Protein AF-A0A5C8V8D1-F1 (afdb_monomer_lite)

Secondary structure (DSSP, 8-state):
--HHHHHHHHHHHHHHHHHHHHHHHHTT---HHHHHHHHHHHHHHHHHHHHHHHHHHHHHHHHHHHHHHHHHTHHHHHHHHTT-TTT--TT-HHHHHHHHHHHHHH-S-HHHHHHHHTSS----TTHHHHHHHHHHHHHHHHHHHHHHHHTHHHHHHHHHHS-HHHHHHHHHHHHHHHHHHHHTTT---GGGTHHHHHHHHHHHHHHHHHHHHHHTT-

Organism: NCBI:txid2603628

Structure (mmCIF, N/CA/C/O backbone):
data_AF-A0A5C8V8D1-F1
#
_entry.id   AF-A0A5C8V8D1-F1
#
loop_
_atom_site.group_PDB
_atom_site.id
_atom_site.type_symbol
_atom_site.label_atom_id
_atom_sit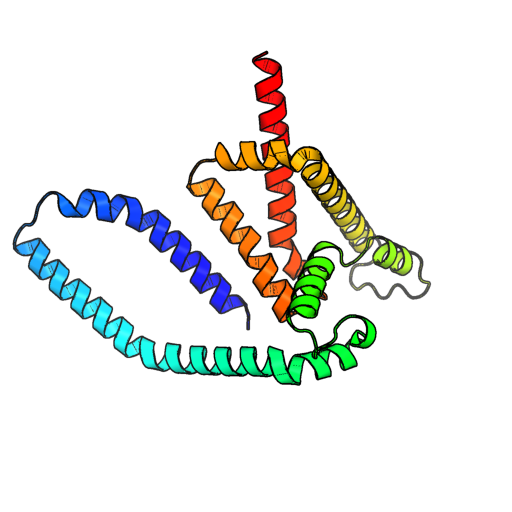e.label_alt_id
_atom_site.label_comp_id
_atom_site.label_asym_id
_atom_site.label_entity_id
_atom_site.label_seq_id
_atom_site.pdbx_PDB_ins_code
_atom_site.Cartn_x
_atom_site.Cartn_y
_atom_site.Cartn_z
_atom_site.occupancy
_atom_site.B_iso_or_equiv
_atom_site.auth_seq_id
_atom_site.auth_comp_id
_atom_site.auth_asym_id
_atom_site.auth_atom_id
_atom_site.pdbx_PDB_model_num
ATOM 1 N N . MET A 1 1 ? 16.210 2.184 0.850 1.00 42.91 1 MET A N 1
ATOM 2 C CA . MET A 1 1 ? 15.952 3.519 1.438 1.00 42.91 1 MET A CA 1
ATOM 3 C C . MET A 1 1 ? 14.538 3.728 2.009 1.00 42.91 1 MET A C 1
ATOM 5 O O . MET A 1 1 ? 14.360 4.698 2.722 1.00 42.91 1 MET A O 1
ATOM 9 N N . LEU A 1 2 ? 13.556 2.833 1.802 1.00 39.97 2 LEU A N 1
ATOM 10 C CA . LEU A 1 2 ? 12.167 2.996 2.295 1.00 39.97 2 LEU A CA 1
ATOM 11 C C . LEU A 1 2 ? 11.874 2.450 3.710 1.00 39.97 2 LEU A C 1
ATOM 13 O O . LEU A 1 2 ? 10.898 2.845 4.340 1.00 39.97 2 LEU A O 1
ATOM 17 N N . ARG A 1 3 ? 12.738 1.576 4.244 1.00 37.25 3 ARG A N 1
ATOM 18 C CA . ARG A 1 3 ? 12.599 0.985 5.592 1.00 37.25 3 ARG A CA 1
ATOM 19 C C . ARG A 1 3 ? 12.534 2.013 6.744 1.00 37.25 3 ARG A C 1
ATOM 21 O O . ARG A 1 3 ? 11.706 1.817 7.627 1.00 37.25 3 ARG A O 1
ATOM 28 N N . PRO A 1 4 ? 13.319 3.111 6.751 1.00 37.28 4 PRO A N 1
ATOM 29 C CA . PRO A 1 4 ? 13.268 4.102 7.830 1.00 37.28 4 PRO A CA 1
ATOM 30 C C . PRO A 1 4 ? 11.944 4.876 7.879 1.00 37.28 4 PRO A C 1
ATOM 32 O O . PRO A 1 4 ? 11.492 5.237 8.957 1.00 37.28 4 PRO A O 1
ATOM 35 N N . PHE A 1 5 ? 11.306 5.100 6.727 1.00 40.41 5 PHE A N 1
ATOM 36 C CA . PHE A 1 5 ? 10.018 5.794 6.641 1.00 40.41 5 PHE A CA 1
ATOM 37 C C . PHE A 1 5 ? 8.860 4.901 7.121 1.00 40.41 5 PHE A C 1
ATOM 39 O O . PHE A 1 5 ? 7.930 5.366 7.777 1.00 40.41 5 PHE A O 1
ATOM 46 N N . MET A 1 6 ? 8.953 3.588 6.875 1.00 47.44 6 MET A N 1
ATOM 47 C CA . MET A 1 6 ? 8.028 2.607 7.454 1.00 47.44 6 MET A CA 1
ATOM 48 C C . MET A 1 6 ? 8.153 2.528 8.973 1.00 47.44 6 MET A C 1
ATOM 50 O O . MET A 1 6 ? 7.141 2.510 9.661 1.00 47.44 6 MET A O 1
ATOM 54 N N . LEU A 1 7 ? 9.382 2.531 9.503 1.00 43.75 7 LEU A N 1
ATOM 55 C CA . LEU A 1 7 ? 9.579 2.633 10.947 1.00 43.75 7 LEU A CA 1
ATOM 56 C C . LEU A 1 7 ? 8.971 3.936 11.472 1.00 43.75 7 LEU A C 1
ATOM 58 O O . LEU A 1 7 ? 8.169 3.886 12.390 1.00 43.75 7 LEU A O 1
ATOM 62 N N . ALA A 1 8 ? 9.253 5.082 10.851 1.00 45.00 8 ALA A N 1
ATOM 63 C CA . ALA A 1 8 ? 8.703 6.360 11.300 1.00 45.00 8 ALA A CA 1
ATOM 64 C C . ALA A 1 8 ? 7.162 6.374 11.338 1.00 45.00 8 ALA A C 1
ATOM 66 O O . ALA A 1 8 ? 6.588 6.869 12.299 1.00 45.00 8 ALA A O 1
ATOM 67 N N . THR A 1 9 ? 6.486 5.786 10.345 1.00 46.97 9 THR A N 1
ATOM 68 C CA . THR A 1 9 ? 5.011 5.718 10.305 1.00 46.97 9 THR A CA 1
ATOM 69 C C . THR A 1 9 ? 4.421 4.719 11.302 1.00 46.97 9 THR A C 1
ATOM 71 O O . THR A 1 9 ? 3.393 5.017 11.903 1.00 46.97 9 THR A O 1
ATOM 74 N N . VAL A 1 10 ? 5.076 3.575 11.538 1.00 48.34 10 VAL A N 1
ATOM 75 C CA . VAL A 1 10 ? 4.695 2.626 12.604 1.00 48.34 10 VAL A CA 1
ATOM 76 C C . VAL A 1 10 ? 4.879 3.262 13.979 1.00 48.34 10 VAL A C 1
ATOM 78 O O . VAL A 1 10 ? 3.977 3.194 14.805 1.00 48.34 10 VAL A O 1
ATOM 81 N N . TRP A 1 11 ? 6.008 3.933 14.211 1.00 45.62 11 TRP A N 1
ATOM 82 C CA . TRP A 1 11 ? 6.283 4.639 15.460 1.00 45.62 11 TRP A CA 1
ATOM 83 C C . TRP A 1 11 ? 5.295 5.782 15.686 1.00 45.62 11 TRP A C 1
ATOM 85 O O . TRP A 1 11 ? 4.779 5.906 16.787 1.00 45.62 11 TRP A O 1
ATOM 95 N N . LEU A 1 12 ? 4.951 6.554 14.650 1.00 52.81 12 LEU A N 1
ATOM 96 C CA . LEU A 1 12 ? 3.930 7.601 14.736 1.00 52.81 12 LEU A CA 1
ATOM 97 C C . LEU A 1 12 ? 2.542 7.017 15.053 1.00 52.81 12 LEU A C 1
ATOM 99 O O . LEU A 1 12 ? 1.828 7.552 15.894 1.00 52.81 12 LEU A O 1
ATOM 103 N N . ALA A 1 13 ? 2.166 5.904 14.413 1.00 49.97 13 ALA A N 1
ATOM 104 C CA . ALA A 1 13 ? 0.892 5.233 14.657 1.00 49.97 13 ALA A CA 1
ATOM 105 C C . ALA A 1 13 ? 0.812 4.639 16.072 1.00 49.97 13 ALA A C 1
ATOM 107 O O . ALA A 1 13 ? -0.207 4.816 16.735 1.00 49.97 13 ALA A O 1
ATOM 108 N N . MET A 1 14 ? 1.881 3.997 16.558 1.00 45.47 14 MET A N 1
ATOM 109 C CA . MET A 1 14 ? 1.961 3.513 17.941 1.00 45.47 14 MET A CA 1
ATOM 110 C C . MET A 1 14 ? 1.928 4.670 18.939 1.00 45.47 14 MET A C 1
ATOM 112 O O . MET A 1 14 ? 1.182 4.608 19.907 1.00 45.47 14 MET A O 1
ATOM 116 N N . PHE A 1 15 ? 2.660 5.756 18.672 1.00 51.53 15 PHE A N 1
ATOM 117 C CA . PHE A 1 15 ? 2.661 6.943 19.525 1.00 51.53 15 PHE A CA 1
ATOM 118 C C . PHE A 1 15 ? 1.255 7.544 19.634 1.00 51.53 15 PHE A C 1
ATOM 120 O O . PHE A 1 15 ? 0.792 7.821 20.732 1.00 51.53 15 PHE A O 1
ATOM 127 N N . LEU A 1 16 ? 0.524 7.669 18.521 1.00 53.59 16 LEU A N 1
ATOM 128 C CA . LEU A 1 16 ? -0.852 8.178 18.517 1.00 53.59 16 LEU A CA 1
ATOM 129 C C . LEU A 1 16 ? -1.857 7.223 19.190 1.00 53.59 16 LEU A C 1
ATOM 131 O O . LEU A 1 16 ? -2.796 7.691 19.837 1.00 53.59 16 LEU A O 1
ATOM 135 N N . LEU A 1 17 ? -1.669 5.905 19.058 1.00 51.91 17 LEU A N 1
ATOM 136 C CA . LEU A 1 17 ? -2.523 4.880 19.673 1.00 51.91 17 LEU A CA 1
ATOM 137 C C . LEU A 1 17 ? -2.340 4.789 21.196 1.00 51.91 17 LEU A C 1
ATOM 139 O O . LEU A 1 17 ? -3.329 4.645 21.911 1.00 51.91 17 LEU A O 1
ATOM 143 N N . GLU A 1 18 ? -1.104 4.913 21.679 1.00 51.59 18 GLU A N 1
ATOM 144 C CA . GLU A 1 18 ? -0.740 4.830 23.101 1.00 51.59 18 GLU A CA 1
ATOM 145 C C . GLU A 1 18 ? -0.968 6.165 23.839 1.00 51.59 18 GLU A C 1
ATOM 147 O O . GLU A 1 18 ? -1.475 6.184 24.961 1.00 51.59 18 GLU A O 1
ATOM 152 N N . PHE A 1 19 ? -0.667 7.314 23.212 1.00 51.50 19 PHE A N 1
ATOM 153 C CA . PHE A 1 19 ? -0.801 8.625 23.870 1.00 51.50 19 PHE A CA 1
ATOM 154 C C . PHE A 1 19 ? -2.211 9.224 23.820 1.00 51.50 19 PHE A C 1
ATOM 156 O O . PHE A 1 19 ? -2.535 10.062 24.663 1.00 51.50 19 PHE A O 1
ATOM 163 N N . GLY A 1 20 ? -3.070 8.820 22.879 1.00 52.28 20 GLY A N 1
ATOM 164 C CA . GLY A 1 20 ? -4.435 9.354 22.760 1.00 52.28 20 GLY A CA 1
ATOM 165 C C . GLY A 1 20 ? -5.277 9.215 24.044 1.00 52.28 20 GLY A C 1
ATOM 166 O O . GLY A 1 20 ? -5.874 10.200 24.493 1.00 52.28 20 GLY A O 1
ATOM 167 N N . PRO A 1 21 ? -5.301 8.036 24.694 1.00 52.06 21 PRO A N 1
ATOM 168 C CA . PRO A 1 21 ? -5.944 7.850 25.997 1.00 52.06 21 PRO A CA 1
ATOM 169 C C . PRO A 1 21 ? -5.189 8.542 27.144 1.00 52.06 21 PRO A C 1
ATOM 171 O O . PRO A 1 21 ? -5.813 9.038 28.086 1.00 52.06 21 PRO A O 1
ATOM 174 N N . PHE A 1 22 ? -3.856 8.617 27.053 1.00 49.56 22 PHE A N 1
ATOM 175 C CA . PHE A 1 22 ? -2.995 9.191 28.088 1.00 49.56 22 PHE A CA 1
ATOM 176 C C . PHE A 1 22 ? -3.214 10.702 28.242 1.00 49.56 22 PHE A C 1
ATOM 178 O O . PHE A 1 22 ? -3.448 11.168 29.357 1.00 49.56 22 PHE A O 1
ATOM 185 N N . ILE A 1 23 ? -3.266 11.447 27.128 1.00 52.22 23 ILE A N 1
ATOM 186 C CA . ILE A 1 23 ? -3.528 12.900 27.089 1.00 52.22 23 ILE A CA 1
ATOM 187 C C . ILE A 1 23 ? -4.894 13.233 27.707 1.00 52.22 23 ILE A C 1
ATOM 189 O O . ILE A 1 23 ? -5.036 14.224 28.422 1.00 52.22 23 ILE A O 1
ATOM 193 N N . LYS A 1 24 ? -5.896 12.368 27.507 1.00 46.38 24 LYS A N 1
ATOM 194 C CA . LYS A 1 24 ? -7.250 12.560 28.045 1.00 46.38 24 LYS A CA 1
ATOM 195 C C . LYS A 1 24 ? -7.315 12.408 29.572 1.00 46.38 24 LYS A C 1
ATOM 197 O O . LYS A 1 24 ? -8.124 13.076 30.211 1.00 46.38 24 LYS A O 1
ATOM 202 N N . SER A 1 25 ? -6.458 11.569 30.167 1.00 46.88 25 SER A N 1
ATOM 203 C CA . SER A 1 25 ? -6.336 11.435 31.633 1.00 46.88 25 SER A CA 1
ATOM 204 C C . SER A 1 25 ? -5.413 12.493 32.264 1.00 46.88 25 SER A C 1
ATOM 206 O O . SER A 1 25 ? -5.528 12.805 33.450 1.00 46.88 25 SER A O 1
ATOM 208 N N . PHE A 1 26 ? -4.531 13.085 31.456 1.00 49.06 26 PHE A N 1
ATOM 209 C CA . PHE A 1 26 ? -3.467 13.993 31.882 1.00 49.06 26 PHE A CA 1
ATOM 210 C C . PHE A 1 26 ? -3.972 15.351 32.394 1.00 49.06 26 PHE A C 1
ATOM 212 O O . PHE A 1 26 ? -3.378 15.933 33.297 1.00 49.06 26 PHE A O 1
ATOM 219 N N . PHE A 1 27 ? -5.110 15.834 31.885 1.00 53.56 27 PHE A N 1
ATOM 220 C CA . PHE A 1 27 ? -5.671 17.140 32.259 1.00 53.56 27 PHE A CA 1
ATOM 221 C C . PHE A 1 27 ? -6.402 17.172 33.613 1.00 53.56 27 PHE A C 1
ATOM 223 O O . PHE A 1 27 ? -6.901 18.223 34.006 1.00 53.56 27 PHE A O 1
ATOM 230 N N . LYS A 1 28 ? -6.484 16.057 34.357 1.00 50.81 28 LYS A N 1
ATOM 231 C CA . LYS A 1 28 ? -7.407 15.958 35.502 1.00 50.81 28 LYS A CA 1
ATOM 232 C C . LYS A 1 28 ? -6.839 16.196 36.906 1.00 50.81 28 LYS A C 1
ATOM 234 O O . LYS A 1 28 ? -7.623 16.089 37.840 1.00 50.81 28 LYS A O 1
ATOM 239 N N . LYS A 1 29 ? -5.552 16.532 37.103 1.00 53.94 29 LYS A N 1
ATOM 240 C CA . LYS A 1 29 ? -5.023 17.047 38.398 1.00 53.94 29 LYS A CA 1
ATOM 241 C C . LYS A 1 29 ? -3.555 17.482 38.291 1.00 53.94 29 LYS A C 1
ATOM 243 O O . LYS A 1 29 ? -2.660 16.635 38.208 1.00 53.94 29 LYS A O 1
ATOM 248 N N . ILE A 1 30 ? -3.311 18.792 38.336 1.00 52.41 30 ILE A N 1
ATOM 249 C CA . ILE A 1 30 ? -1.967 19.383 38.366 1.00 52.41 30 ILE A CA 1
ATOM 250 C C . ILE A 1 30 ? -1.491 19.430 39.822 1.00 52.41 30 ILE A C 1
ATOM 252 O O . ILE A 1 30 ? -2.133 20.028 40.677 1.00 52.41 30 ILE A O 1
ATOM 256 N N . ASN A 1 31 ? -0.376 18.756 40.100 1.00 58.00 31 ASN A N 1
ATOM 257 C CA . ASN A 1 31 ? 0.307 18.738 41.393 1.00 58.00 31 ASN A CA 1
ATOM 258 C C . ASN A 1 31 ? 1.745 19.238 41.158 1.00 58.00 31 ASN A C 1
ATOM 260 O O . ASN A 1 31 ? 2.350 18.855 40.156 1.00 58.00 31 ASN A O 1
ATOM 264 N N . ALA A 1 32 ? 2.304 20.076 42.035 1.00 55.75 32 ALA A N 1
ATOM 265 C CA . ALA A 1 32 ? 3.574 20.782 41.801 1.00 55.75 32 ALA A CA 1
ATOM 266 C C . ALA A 1 32 ? 4.768 19.841 41.514 1.00 55.75 32 ALA A C 1
ATOM 268 O O . ALA A 1 32 ? 5.603 20.135 40.660 1.00 55.75 32 ALA A O 1
ATOM 269 N N . LYS A 1 33 ? 4.796 18.643 42.122 1.00 56.62 33 LYS A N 1
ATOM 270 C CA . LYS A 1 33 ? 5.788 17.593 41.801 1.00 56.62 33 LYS A CA 1
ATOM 271 C C . LYS A 1 33 ? 5.656 17.039 40.376 1.00 56.62 33 LYS A C 1
ATOM 273 O O . LYS A 1 33 ? 6.658 16.676 39.770 1.00 56.62 33 LYS A O 1
ATOM 278 N N . LYS A 1 34 ? 4.440 16.995 39.818 1.00 59.94 34 LYS A N 1
ATOM 279 C CA . LYS A 1 34 ? 4.225 16.6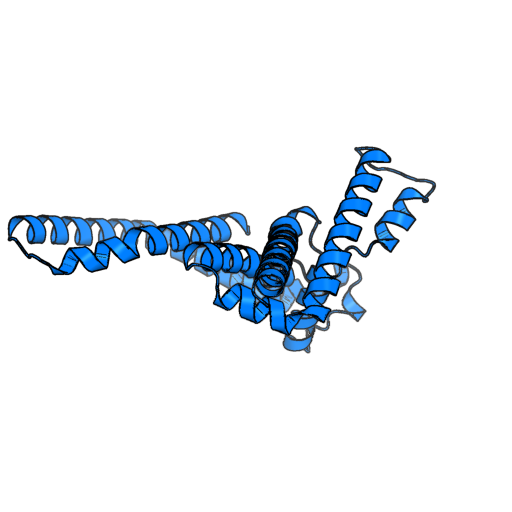03 38.417 1.00 59.94 34 LYS A CA 1
ATOM 280 C C . LYS A 1 34 ? 4.699 17.696 37.463 1.00 59.94 34 LYS A C 1
ATOM 282 O O . LYS A 1 34 ? 5.301 17.359 36.458 1.00 59.94 34 LYS A O 1
ATOM 287 N N . VAL A 1 35 ? 4.514 18.977 37.803 1.00 62.25 35 VAL A N 1
ATOM 288 C CA . VAL A 1 35 ? 5.000 20.119 36.998 1.00 62.25 35 VAL A CA 1
ATOM 289 C C . VAL A 1 35 ? 6.523 20.092 36.838 1.00 62.25 35 VAL A C 1
ATOM 291 O O . VAL A 1 35 ? 7.002 20.253 35.722 1.00 62.25 35 VAL A O 1
ATOM 294 N N . LEU A 1 36 ? 7.269 19.794 37.908 1.00 60.16 36 LEU A N 1
ATOM 295 C CA . LEU A 1 36 ? 8.728 19.604 37.857 1.00 60.16 36 LEU A CA 1
ATOM 296 C C . LEU A 1 36 ? 9.148 18.383 37.022 1.00 60.16 36 LEU A C 1
ATOM 298 O O . LEU A 1 36 ? 10.088 18.458 36.234 1.00 60.16 36 LEU A O 1
ATOM 302 N N . GLY A 1 37 ? 8.425 17.266 37.146 1.00 65.56 37 GLY A N 1
ATOM 303 C CA . GLY A 1 37 ? 8.625 16.106 36.271 1.00 65.56 37 GLY A CA 1
ATOM 304 C C . GLY A 1 37 ? 8.328 16.421 34.799 1.00 65.56 37 GLY A C 1
ATOM 305 O O . GLY A 1 37 ? 9.021 15.931 33.912 1.00 65.56 37 GLY A O 1
ATOM 306 N N . TYR A 1 38 ? 7.340 17.280 34.529 1.00 65.94 38 TYR A N 1
ATOM 307 C CA . TYR A 1 38 ? 6.984 17.712 33.179 1.00 65.94 38 TYR A CA 1
ATOM 308 C C . TYR A 1 38 ? 8.001 18.664 32.578 1.00 65.94 38 TYR A C 1
ATOM 310 O O . TYR A 1 38 ? 8.355 18.482 31.419 1.00 65.94 38 TYR A O 1
ATOM 318 N N . SER A 1 39 ? 8.503 19.640 33.329 1.00 65.19 39 SER A N 1
ATOM 319 C CA . SER A 1 39 ? 9.556 20.522 32.828 1.00 65.19 39 SER A CA 1
ATOM 320 C C . SER A 1 39 ? 10.840 19.741 32.552 1.00 65.19 39 SER A C 1
ATOM 322 O O . SER A 1 39 ? 11.431 19.931 31.492 1.00 65.19 39 SER A O 1
ATOM 324 N N . ALA A 1 40 ? 11.210 18.785 33.412 1.00 71.50 40 ALA A N 1
ATOM 325 C CA . ALA A 1 40 ? 12.331 17.879 33.161 1.00 71.50 40 ALA A CA 1
ATOM 326 C C . ALA A 1 40 ? 12.107 16.987 31.924 1.00 71.50 40 ALA A C 1
ATOM 328 O O . ALA A 1 40 ? 13.010 16.834 31.104 1.00 71.50 40 ALA A O 1
ATOM 329 N N . PHE A 1 41 ? 10.898 16.445 31.738 1.00 70.94 41 PHE A N 1
ATOM 330 C CA . PHE A 1 41 ? 10.554 15.645 30.558 1.00 70.94 41 PHE A CA 1
ATOM 331 C C . PHE A 1 41 ? 10.548 16.473 29.268 1.00 70.94 41 PHE A C 1
ATOM 333 O O . PHE A 1 41 ? 11.084 16.028 28.259 1.00 70.94 41 PHE A O 1
ATOM 340 N N . VAL A 1 42 ? 9.984 17.684 29.286 1.00 72.75 42 VAL A N 1
ATOM 341 C CA . VAL A 1 42 ? 9.961 18.595 28.131 1.00 72.75 42 VAL A CA 1
ATOM 342 C C . VAL A 1 42 ? 11.377 19.046 27.780 1.00 72.75 42 VAL A C 1
ATOM 344 O O . VAL A 1 42 ? 11.737 19.022 26.608 1.00 72.75 42 VAL A O 1
ATOM 347 N N . LEU A 1 43 ? 12.211 19.375 28.771 1.00 74.62 43 LEU A N 1
ATOM 348 C CA . LEU A 1 43 ? 13.627 19.688 28.556 1.00 74.62 43 LEU A CA 1
ATOM 349 C C . LEU A 1 43 ? 14.402 18.487 28.004 1.00 74.62 43 LEU A C 1
ATOM 351 O O . LEU A 1 43 ? 15.193 18.657 27.078 1.00 74.62 43 LEU A O 1
ATOM 355 N N . GLY A 1 44 ? 14.138 17.279 28.510 1.00 76.25 44 GLY A N 1
ATOM 356 C CA . GLY A 1 44 ? 14.696 16.027 27.995 1.00 76.25 44 GLY A CA 1
ATOM 357 C C . GLY A 1 44 ? 14.275 15.747 26.549 1.00 76.25 44 GLY A C 1
ATOM 358 O O . GLY A 1 44 ? 15.096 15.407 25.702 1.00 76.25 44 GLY A O 1
ATOM 359 N N . LEU A 1 45 ? 13.000 15.964 26.227 1.00 70.31 45 LEU A N 1
ATOM 360 C CA . LEU A 1 45 ? 12.480 15.822 24.871 1.00 70.31 45 LEU A CA 1
ATOM 361 C C . LEU A 1 45 ? 13.112 16.857 23.932 1.00 70.31 45 LEU A C 1
ATOM 363 O O . LEU A 1 45 ? 13.511 16.507 22.827 1.00 70.31 45 LEU A O 1
ATOM 367 N N . LEU A 1 46 ? 13.240 18.112 24.369 1.00 73.12 46 LEU A N 1
ATOM 368 C CA . LEU A 1 46 ? 13.866 19.186 23.597 1.00 73.12 46 LEU A CA 1
ATOM 369 C C . LEU A 1 46 ? 15.356 18.929 23.360 1.00 73.12 46 LEU A C 1
ATOM 371 O O . LEU A 1 46 ? 15.830 19.157 22.251 1.00 73.12 46 LEU A O 1
ATOM 375 N N . THR A 1 47 ? 16.086 18.404 24.346 1.00 74.00 47 THR A N 1
ATOM 376 C CA . THR A 1 47 ? 17.501 18.025 24.178 1.00 74.00 47 THR A CA 1
ATOM 377 C C . THR A 1 47 ? 17.660 16.834 23.242 1.00 74.00 47 THR A C 1
ATOM 379 O O . THR A 1 47 ? 18.492 16.886 22.338 1.00 74.00 47 THR A O 1
ATOM 382 N N . VAL A 1 48 ? 16.825 15.797 23.370 1.00 70.75 48 VAL A N 1
ATOM 383 C CA . VAL A 1 48 ? 16.803 14.675 22.416 1.00 70.75 48 VAL A CA 1
ATOM 384 C C . VAL A 1 48 ? 16.466 15.170 21.010 1.00 70.75 48 VAL A C 1
ATOM 386 O O . VAL A 1 48 ? 17.158 14.815 20.057 1.00 70.75 48 VAL A O 1
ATOM 389 N N . LEU A 1 49 ? 15.454 16.028 20.863 1.00 68.44 49 LEU A N 1
ATOM 390 C CA . LEU A 1 49 ? 15.095 16.629 19.581 1.00 68.44 49 LEU A CA 1
ATOM 391 C C . LEU A 1 49 ? 16.249 17.456 19.015 1.00 68.44 49 LEU A C 1
ATOM 393 O O . LEU A 1 49 ? 16.526 17.319 17.833 1.00 68.44 49 LEU A O 1
ATOM 397 N N . TRP A 1 50 ? 16.957 18.241 19.828 1.00 77.06 50 TRP A N 1
ATOM 398 C CA . TRP A 1 50 ? 18.095 19.058 19.399 1.00 77.06 50 TRP A CA 1
ATOM 399 C C . TRP A 1 50 ? 19.292 18.215 18.936 1.00 77.06 50 TRP A C 1
ATOM 401 O O . TRP A 1 50 ? 19.868 18.498 17.887 1.00 77.06 50 TRP A O 1
ATOM 411 N N . ILE A 1 51 ? 19.611 17.125 19.642 1.00 75.12 51 ILE A N 1
ATOM 412 C CA . ILE A 1 51 ? 20.676 16.178 19.262 1.00 75.12 51 ILE A CA 1
ATOM 413 C C . ILE A 1 51 ? 20.306 15.418 17.979 1.00 75.12 51 ILE A C 1
ATOM 415 O O . ILE A 1 51 ? 21.135 15.200 17.092 1.00 75.12 51 ILE A O 1
ATOM 419 N N . VAL A 1 52 ? 19.043 15.010 17.855 1.00 69.50 52 VAL A N 1
ATOM 420 C CA . VAL A 1 52 ? 18.548 14.235 16.711 1.00 69.50 52 VAL A CA 1
ATOM 421 C C . VAL A 1 52 ? 18.295 15.131 15.488 1.00 69.50 52 VAL A C 1
ATOM 423 O O . VAL A 1 52 ? 18.423 14.664 14.352 1.00 69.50 52 VAL A O 1
ATOM 426 N N . TYR A 1 53 ? 18.016 16.423 15.688 1.00 74.06 53 TYR A N 1
ATOM 427 C CA . TYR A 1 53 ? 17.697 17.406 14.650 1.00 74.06 53 TYR A CA 1
ATOM 428 C C . TYR A 1 53 ? 18.711 17.470 13.499 1.00 74.06 53 TYR A C 1
ATOM 430 O O . TYR A 1 53 ? 18.271 17.326 12.361 1.00 74.06 53 TYR A O 1
ATOM 438 N N . PRO A 1 54 ? 20.038 17.609 13.706 1.00 74.88 54 PRO A N 1
ATOM 439 C CA . PRO A 1 54 ? 20.999 17.652 12.599 1.00 74.88 54 PRO A CA 1
ATOM 440 C C . PRO A 1 54 ? 21.039 16.340 11.798 1.00 74.88 54 PRO A C 1
ATOM 442 O O . PRO A 1 54 ? 21.193 16.354 10.575 1.00 74.88 54 PRO A O 1
ATOM 445 N N . THR A 1 55 ? 20.833 15.197 12.457 1.00 69.31 55 THR A N 1
ATOM 446 C CA . THR A 1 55 ? 20.763 13.883 11.796 1.00 69.31 55 THR A CA 1
ATOM 447 C C . THR A 1 55 ? 19.483 13.746 10.971 1.00 69.31 55 THR A C 1
ATOM 449 O O . THR A 1 55 ? 19.509 13.253 9.838 1.00 69.31 55 THR A O 1
ATOM 452 N N . VAL A 1 56 ? 18.358 14.221 11.514 1.00 65.88 56 VAL A N 1
ATOM 453 C CA . VAL A 1 56 ? 17.074 14.279 10.810 1.00 65.88 56 VAL A CA 1
ATOM 454 C C . VAL A 1 56 ? 17.152 15.251 9.641 1.00 65.88 56 VAL A C 1
ATOM 456 O O . VAL A 1 56 ? 16.776 14.863 8.546 1.00 65.88 56 VAL A O 1
ATOM 459 N N . GLN A 1 57 ? 17.716 16.445 9.815 1.00 69.00 57 GLN A N 1
ATOM 460 C CA . GLN A 1 57 ? 17.944 17.447 8.768 1.00 69.00 57 GLN A CA 1
ATOM 461 C C . GLN A 1 57 ? 18.761 16.879 7.606 1.00 69.00 57 GLN A C 1
ATOM 463 O O . GLN A 1 57 ? 18.317 16.953 6.463 1.00 69.00 57 GLN A O 1
ATOM 468 N N . LYS A 1 58 ? 19.898 16.219 7.876 1.00 69.12 58 LYS A N 1
ATOM 469 C CA . LYS A 1 58 ? 20.701 15.558 6.830 1.00 69.12 58 LYS A CA 1
ATOM 470 C C . LYS A 1 58 ? 19.898 14.496 6.076 1.00 69.12 58 LYS A C 1
ATOM 472 O O . LYS A 1 58 ? 19.953 14.434 4.847 1.00 69.12 58 LYS A O 1
ATOM 477 N N . LYS A 1 59 ? 19.106 13.682 6.786 1.00 64.75 59 LYS A N 1
ATOM 478 C CA . LYS A 1 59 ? 18.225 12.693 6.146 1.00 64.75 59 LYS A CA 1
ATOM 479 C C . LYS A 1 59 ? 17.095 13.346 5.359 1.00 64.75 59 LYS A C 1
ATOM 481 O O . LYS A 1 59 ? 16.848 12.922 4.241 1.00 64.75 59 LYS A O 1
ATOM 486 N N . VAL A 1 60 ? 16.435 14.368 5.894 1.00 64.56 60 VAL A N 1
ATOM 487 C CA . VAL A 1 60 ? 15.367 15.126 5.225 1.00 64.56 60 VAL A CA 1
ATOM 488 C C . VAL A 1 60 ? 15.905 15.794 3.968 1.00 64.56 60 VAL A C 1
ATOM 490 O O . VAL A 1 60 ? 15.262 15.707 2.930 1.00 64.56 60 VAL A O 1
ATOM 493 N N . HIS A 1 61 ? 17.102 16.376 4.015 1.00 65.56 61 HIS A N 1
ATOM 494 C CA . HIS A 1 61 ? 17.755 16.953 2.846 1.00 65.56 61 HIS A CA 1
ATOM 495 C C . HIS A 1 61 ? 18.090 15.882 1.803 1.00 65.56 61 HIS A C 1
ATOM 497 O O . HIS A 1 61 ? 17.766 16.050 0.632 1.00 65.56 61 HIS A O 1
ATOM 503 N N . SER A 1 62 ? 18.632 14.734 2.223 1.00 59.38 62 SER A N 1
ATOM 504 C CA . SER A 1 62 ? 18.850 13.583 1.338 1.00 59.38 62 SER A CA 1
ATOM 505 C C . SER A 1 62 ? 17.541 13.048 0.743 1.00 59.38 62 SER A C 1
ATOM 507 O O . SER A 1 62 ? 17.495 12.715 -0.437 1.00 59.38 62 SER A O 1
ATOM 509 N N . TYR A 1 63 ? 16.451 13.003 1.512 1.00 60.41 63 TYR A N 1
ATOM 510 C CA . TYR A 1 63 ? 15.136 12.600 1.017 1.00 60.41 63 TYR A CA 1
ATOM 511 C C . TYR A 1 63 ? 14.548 13.624 0.059 1.00 60.41 63 TYR A C 1
ATOM 513 O O . TYR A 1 63 ? 13.996 13.221 -0.955 1.00 60.41 63 TYR A O 1
ATOM 521 N N . LYS A 1 64 ? 14.689 14.922 0.341 1.00 63.84 64 LYS A N 1
ATOM 522 C CA . LYS A 1 64 ? 14.256 16.000 -0.546 1.00 63.84 64 LYS A CA 1
ATOM 523 C C . LYS A 1 64 ? 15.038 15.942 -1.852 1.00 63.84 64 LYS A C 1
ATOM 525 O O . LYS A 1 64 ? 14.423 15.913 -2.903 1.00 63.84 64 LYS A O 1
ATOM 530 N N . TYR A 1 65 ? 16.361 15.815 -1.789 1.00 61.84 65 TYR A N 1
ATOM 531 C CA . TYR A 1 65 ? 17.208 15.627 -2.963 1.00 61.84 65 TYR A CA 1
ATOM 532 C C . TYR A 1 65 ? 16.811 14.375 -3.748 1.00 61.84 65 TYR A C 1
ATOM 534 O O . TYR A 1 65 ? 16.583 14.465 -4.945 1.00 61.84 65 TYR A O 1
ATOM 542 N N . ASN A 1 66 ? 16.637 13.227 -3.087 1.00 60.25 66 ASN A N 1
ATOM 543 C CA . ASN A 1 66 ? 16.221 11.989 -3.743 1.00 60.25 66 ASN A CA 1
ATOM 544 C C . ASN A 1 66 ? 14.808 12.075 -4.322 1.00 60.25 66 ASN A C 1
ATOM 546 O O . ASN A 1 66 ? 14.577 11.511 -5.381 1.00 60.25 66 ASN A O 1
ATOM 550 N N . ALA A 1 67 ? 13.872 12.755 -3.660 1.00 59.69 67 ALA A N 1
ATOM 551 C CA . ALA A 1 67 ? 12.516 12.961 -4.154 1.00 59.69 67 ALA A CA 1
ATOM 552 C C . ALA A 1 67 ? 12.523 13.892 -5.368 1.00 59.69 67 ALA A C 1
ATOM 554 O O . ALA A 1 67 ? 11.973 13.531 -6.400 1.00 59.69 67 ALA A O 1
ATOM 555 N N . THR A 1 68 ? 13.207 15.035 -5.282 1.00 62.12 68 THR A N 1
ATOM 556 C CA . THR A 1 68 ? 13.355 15.974 -6.397 1.00 62.12 68 THR A CA 1
ATOM 557 C C . THR A 1 68 ? 14.085 15.321 -7.560 1.00 62.12 68 THR A C 1
ATOM 559 O O . THR A 1 68 ? 13.620 15.419 -8.683 1.00 62.12 68 THR A O 1
ATOM 562 N N . HIS A 1 69 ? 15.181 14.606 -7.308 1.00 63.16 69 HIS A N 1
ATOM 563 C CA . HIS A 1 69 ? 15.937 13.900 -8.335 1.00 63.16 69 HIS A CA 1
ATOM 564 C C . HIS A 1 69 ? 15.132 12.748 -8.939 1.00 63.16 69 HIS A C 1
ATOM 566 O O . HIS A 1 69 ? 15.128 12.617 -10.156 1.00 63.16 69 HIS A O 1
ATOM 572 N N . LEU A 1 70 ? 14.400 11.963 -8.132 1.00 60.28 70 LEU A N 1
ATOM 573 C CA . LEU A 1 70 ? 13.457 10.956 -8.628 1.00 60.28 70 LEU A CA 1
ATOM 574 C C . LEU A 1 70 ? 12.440 11.601 -9.556 1.00 60.28 70 LEU A C 1
ATOM 576 O O . LEU A 1 70 ? 12.267 11.082 -10.643 1.00 60.28 70 LEU A O 1
ATOM 580 N N . ILE A 1 71 ? 11.820 12.710 -9.147 1.00 61.09 71 ILE A N 1
ATOM 581 C CA . ILE A 1 71 ? 10.795 13.432 -9.906 1.00 61.09 71 ILE A CA 1
ATOM 582 C C . ILE A 1 71 ? 11.376 14.041 -11.194 1.00 61.09 71 ILE A C 1
ATOM 584 O O . ILE A 1 71 ? 10.751 13.929 -12.234 1.00 61.09 71 ILE A O 1
ATOM 588 N N . THR A 1 72 ? 12.564 14.645 -11.184 1.00 61.75 72 THR A N 1
ATOM 589 C CA . THR A 1 72 ? 13.031 15.441 -12.336 1.00 61.75 72 THR A CA 1
ATOM 590 C C . THR A 1 72 ? 13.949 14.708 -13.310 1.00 61.75 72 THR A C 1
ATOM 592 O O . THR A 1 72 ? 13.801 14.895 -14.508 1.00 61.75 72 THR A O 1
ATOM 595 N N . LYS A 1 73 ? 14.898 13.884 -12.843 1.00 56.66 73 LYS A N 1
ATOM 596 C CA . LYS A 1 73 ? 15.911 13.233 -13.711 1.00 56.66 73 LYS A CA 1
ATOM 597 C C . LYS A 1 73 ? 15.887 11.707 -13.625 1.00 56.66 73 LYS A C 1
ATOM 599 O O . LYS A 1 73 ? 15.949 11.013 -14.633 1.00 56.66 73 LYS A O 1
ATOM 604 N N . GLY A 1 74 ? 15.700 11.171 -12.422 1.00 58.19 74 GLY A N 1
ATOM 605 C CA . GLY A 1 74 ? 15.562 9.739 -12.179 1.00 58.19 74 GLY A CA 1
ATOM 606 C C . GLY A 1 74 ? 14.279 9.136 -12.758 1.00 58.19 74 GLY A C 1
ATOM 607 O O . GLY A 1 74 ? 14.218 7.916 -12.899 1.00 58.19 74 GLY A O 1
ATOM 608 N N . TYR A 1 75 ? 13.275 9.958 -13.090 1.00 56.72 75 TYR A N 1
ATOM 609 C CA . TYR A 1 75 ? 12.022 9.542 -13.729 1.00 56.72 75 TYR A CA 1
ATOM 610 C C . TYR A 1 75 ? 12.280 9.113 -15.181 1.00 56.72 75 TYR A C 1
ATOM 612 O O . TYR A 1 75 ? 11.959 7.983 -15.544 1.00 56.72 75 TYR A O 1
ATOM 620 N N . GLU A 1 76 ? 12.947 9.959 -15.970 1.00 59.72 76 GLU A N 1
ATOM 621 C CA . GLU A 1 76 ? 13.288 9.683 -17.373 1.00 59.72 76 GLU A CA 1
ATOM 622 C C . GLU A 1 76 ? 14.364 8.599 -17.512 1.00 59.72 76 GLU A C 1
ATOM 624 O O . GLU A 1 76 ? 14.211 7.666 -18.297 1.00 59.72 76 GLU A O 1
ATOM 629 N N . GLU A 1 77 ? 15.435 8.654 -16.715 1.00 62.91 77 GLU A N 1
ATOM 630 C CA . GLU A 1 77 ? 16.517 7.663 -16.801 1.00 62.91 77 GLU A CA 1
ATOM 631 C C . GLU A 1 77 ? 16.047 6.248 -16.423 1.00 62.91 77 GLU A C 1
ATOM 633 O O . GLU A 1 77 ? 16.424 5.262 -17.064 1.00 62.91 77 GLU A O 1
ATOM 638 N N . ARG A 1 78 ? 15.189 6.114 -15.399 1.00 59.03 78 ARG A N 1
ATOM 639 C CA . ARG A 1 78 ? 14.649 4.803 -14.996 1.00 59.03 78 ARG A CA 1
ATOM 640 C C . ARG A 1 78 ? 13.524 4.314 -15.897 1.00 59.03 78 ARG A C 1
ATOM 642 O O . ARG A 1 78 ? 13.355 3.094 -15.984 1.00 59.03 78 ARG A O 1
ATOM 649 N N . ALA A 1 79 ? 12.763 5.208 -16.531 1.00 58.53 79 ALA A N 1
ATOM 650 C CA . ALA A 1 79 ? 11.832 4.830 -17.590 1.00 58.53 79 ALA A CA 1
ATOM 651 C C . ALA A 1 79 ? 12.603 4.181 -18.751 1.00 58.53 79 ALA A C 1
ATOM 653 O O . ALA A 1 79 ? 12.278 3.040 -19.107 1.00 58.53 79 ALA A O 1
ATOM 654 N N . LYS A 1 80 ? 13.718 4.803 -19.174 1.00 63.50 80 LYS A N 1
ATOM 655 C CA . LYS A 1 80 ? 14.580 4.316 -20.267 1.00 63.50 80 LYS A CA 1
ATOM 656 C C . LYS A 1 80 ? 15.204 2.969 -19.947 1.00 63.50 80 LYS A C 1
ATOM 658 O O . LYS A 1 80 ? 15.072 2.004 -20.700 1.00 63.50 80 LYS A O 1
ATOM 663 N N . LEU A 1 81 ? 15.781 2.838 -18.751 1.00 62.44 81 LEU A N 1
ATOM 664 C CA . LEU A 1 81 ? 16.346 1.573 -18.258 1.00 62.44 81 LEU A CA 1
ATOM 665 C C . LEU A 1 81 ? 15.320 0.433 -18.170 1.00 62.44 81 LEU A C 1
ATOM 667 O O . LEU A 1 81 ? 15.687 -0.739 -18.241 1.00 62.44 81 LEU A O 1
ATOM 671 N N . ARG A 1 82 ? 14.035 0.748 -17.980 1.00 58.97 82 ARG A N 1
ATOM 672 C CA . ARG A 1 82 ? 12.962 -0.246 -17.839 1.00 58.97 82 ARG A CA 1
ATOM 673 C C . ARG A 1 82 ? 12.121 -0.421 -19.102 1.00 58.97 82 ARG A C 1
ATOM 675 O O . ARG A 1 82 ? 11.122 -1.139 -19.019 1.00 58.97 82 ARG A O 1
ATOM 682 N N . LYS A 1 83 ? 12.511 0.198 -20.228 1.00 59.62 83 LYS A N 1
ATOM 683 C CA . LYS A 1 83 ? 11.736 0.224 -21.482 1.00 59.62 83 LYS A CA 1
ATOM 684 C C . LYS A 1 83 ? 10.275 0.621 -21.231 1.00 59.62 83 LYS A C 1
ATOM 686 O O . LYS A 1 83 ? 9.349 -0.053 -21.671 1.00 59.62 83 LYS A O 1
ATOM 691 N N . ALA A 1 84 ? 10.075 1.632 -20.388 1.00 55.97 84 ALA A N 1
ATOM 692 C CA . ALA A 1 84 ? 8.759 2.130 -19.993 1.00 55.97 84 ALA A CA 1
ATOM 693 C C . ALA A 1 84 ? 8.495 3.553 -20.510 1.00 55.97 84 ALA A C 1
ATOM 695 O O . ALA A 1 84 ? 7.535 4.176 -20.057 1.00 55.97 84 ALA A O 1
ATOM 696 N N . ASP A 1 85 ? 9.333 4.033 -21.430 1.00 55.03 85 ASP A N 1
ATOM 697 C CA . ASP A 1 85 ? 9.300 5.381 -22.013 1.00 55.03 85 ASP A CA 1
ATOM 698 C C . ASP A 1 85 ? 7.947 5.691 -22.659 1.00 55.03 85 ASP A C 1
ATOM 700 O O . ASP A 1 85 ? 7.401 6.771 -22.469 1.00 55.03 85 ASP A O 1
ATOM 704 N N . ASP A 1 86 ? 7.335 4.688 -23.292 1.00 55.69 86 ASP A N 1
ATOM 705 C CA . ASP A 1 86 ? 6.029 4.817 -23.952 1.00 55.69 86 ASP A CA 1
ATOM 706 C C . ASP A 1 86 ? 4.852 4.936 -22.960 1.00 55.69 86 ASP A C 1
ATOM 708 O O . ASP A 1 86 ? 3.735 5.292 -23.334 1.00 55.69 86 ASP A O 1
ATOM 712 N N . VAL A 1 87 ? 5.066 4.590 -21.683 1.00 54.22 87 VAL A N 1
ATOM 713 C CA . VAL A 1 87 ? 4.005 4.480 -20.660 1.00 54.22 87 VAL A CA 1
ATOM 714 C C . VAL A 1 87 ? 4.120 5.574 -19.598 1.00 54.22 87 VAL A C 1
ATOM 716 O O . VAL A 1 87 ? 3.132 5.899 -18.932 1.00 54.22 87 VAL A O 1
ATOM 719 N N . ILE A 1 88 ? 5.317 6.127 -19.405 1.00 56.16 88 ILE A N 1
ATOM 720 C CA . ILE A 1 88 ? 5.623 7.086 -18.346 1.00 56.16 88 ILE A CA 1
ATOM 721 C C . ILE A 1 88 ? 6.266 8.326 -18.965 1.00 56.16 88 ILE A C 1
ATOM 723 O O . ILE A 1 88 ? 7.478 8.399 -19.129 1.00 56.16 88 ILE A O 1
ATOM 727 N N . ASP A 1 89 ? 5.421 9.308 -19.256 1.00 61.50 89 ASP A N 1
ATOM 728 C CA . ASP A 1 89 ? 5.818 10.613 -19.772 1.00 61.50 89 ASP A CA 1
ATOM 729 C C . ASP A 1 89 ? 6.109 11.581 -18.614 1.00 61.50 89 ASP A C 1
ATOM 731 O O . ASP A 1 89 ? 5.208 11.958 -17.856 1.00 61.50 89 ASP A O 1
ATOM 735 N N . ALA A 1 90 ? 7.378 11.968 -18.461 1.00 61.03 90 ALA A N 1
ATOM 736 C CA . ALA A 1 90 ? 7.819 12.893 -17.419 1.00 61.03 90 ALA A CA 1
ATOM 737 C C . ALA A 1 90 ? 7.271 14.318 -17.616 1.00 61.03 90 ALA A C 1
ATOM 739 O O . ALA A 1 90 ? 7.178 15.067 -16.641 1.00 61.03 90 ALA A O 1
ATOM 740 N N . SER A 1 91 ? 6.836 14.671 -18.833 1.00 65.12 91 SER A N 1
ATOM 741 C CA . SER A 1 91 ? 6.210 15.967 -19.117 1.00 65.12 91 SER A CA 1
ATOM 742 C C . SER A 1 91 ? 4.819 16.104 -18.481 1.00 65.12 91 SER A C 1
ATOM 744 O O . SER A 1 91 ? 4.368 17.215 -18.203 1.00 65.12 91 SER A O 1
ATOM 746 N N . ASN A 1 92 ? 4.160 14.981 -18.160 1.00 73.38 92 ASN A N 1
ATOM 747 C CA . ASN A 1 92 ? 2.857 14.944 -17.498 1.00 73.38 92 ASN A CA 1
ATOM 748 C C . ASN A 1 92 ? 2.911 14.151 -16.181 1.00 73.38 92 ASN A C 1
ATOM 750 O O . ASN A 1 92 ? 2.401 13.033 -16.053 1.00 73.38 92 ASN A O 1
ATOM 754 N N . MET A 1 93 ? 3.508 14.784 -15.169 1.00 72.88 93 MET A N 1
ATOM 755 C CA . MET A 1 93 ? 3.661 14.260 -13.807 1.00 72.88 93 MET A CA 1
ATOM 756 C C . MET A 1 93 ? 2.380 13.665 -13.195 1.00 72.88 93 MET A C 1
ATOM 758 O O . MET A 1 93 ? 2.441 12.543 -12.686 1.00 72.88 93 MET A O 1
ATOM 762 N N . PRO A 1 94 ? 1.207 14.330 -13.241 1.00 77.75 94 PRO A N 1
ATOM 763 C CA . PRO A 1 94 ? -0.027 13.755 -12.704 1.00 77.75 94 PRO A CA 1
ATOM 764 C C . PRO A 1 94 ? -0.411 12.427 -13.367 1.00 77.75 94 PRO A C 1
ATOM 766 O O . PRO A 1 94 ? -0.727 11.455 -12.675 1.00 77.75 94 PRO A O 1
ATOM 769 N N . LYS A 1 95 ? -0.328 12.354 -14.703 1.00 77.56 95 LYS A N 1
ATOM 770 C CA . LYS A 1 95 ? -0.601 11.126 -15.462 1.00 77.56 95 LYS A CA 1
ATOM 771 C C . LYS A 1 95 ? 0.411 10.035 -15.117 1.00 77.56 95 LYS A C 1
ATOM 773 O O . LYS A 1 95 ? 0.014 8.899 -14.867 1.00 77.56 95 LYS A O 1
ATOM 778 N N . ALA A 1 96 ? 1.695 10.375 -15.037 1.00 72.38 96 ALA A N 1
ATOM 779 C CA . ALA A 1 96 ? 2.759 9.447 -14.668 1.00 72.38 96 ALA A CA 1
ATOM 780 C C . ALA A 1 96 ? 2.565 8.868 -13.254 1.00 72.38 96 ALA A C 1
ATOM 782 O O . ALA A 1 96 ? 2.653 7.653 -13.051 1.00 72.38 96 ALA A O 1
ATOM 783 N N . ILE A 1 97 ? 2.205 9.715 -12.283 1.00 79.44 97 ILE A N 1
ATOM 784 C CA . ILE A 1 97 ? 1.882 9.298 -10.917 1.00 79.44 97 ILE A CA 1
ATOM 785 C C . ILE A 1 97 ? 0.670 8.366 -10.932 1.00 79.44 97 ILE A C 1
ATOM 787 O O . ILE A 1 97 ? 0.755 7.268 -10.381 1.00 79.44 97 ILE A O 1
ATOM 791 N N . PHE A 1 98 ? -0.429 8.733 -11.588 1.00 82.19 98 PHE A N 1
ATOM 792 C CA . PHE A 1 98 ? -1.611 7.873 -11.682 1.00 82.19 98 PHE A CA 1
ATOM 793 C C . PHE A 1 98 ? -1.283 6.507 -12.305 1.00 82.19 98 PHE A C 1
ATOM 795 O O . PHE A 1 98 ? -1.581 5.462 -11.721 1.00 82.19 98 PHE A O 1
ATOM 802 N N . MET A 1 99 ? -0.573 6.499 -13.434 1.00 79.06 99 MET A N 1
ATOM 803 C CA . MET A 1 99 ? -0.146 5.274 -14.111 1.00 79.06 99 MET A CA 1
ATOM 804 C C . MET A 1 99 ? 0.780 4.422 -13.242 1.00 79.06 99 MET A C 1
ATOM 806 O O . MET A 1 99 ? 0.682 3.194 -13.264 1.00 79.06 99 MET A O 1
ATOM 810 N N . SER A 1 100 ? 1.632 5.037 -12.418 1.00 79.69 100 SER A N 1
ATOM 811 C CA . SER A 1 100 ? 2.469 4.309 -11.461 1.00 79.69 100 SER A CA 1
ATOM 812 C C . SER A 1 100 ? 1.637 3.593 -10.387 1.00 79.69 100 SER A C 1
ATOM 814 O O . SER A 1 100 ? 1.946 2.450 -10.042 1.00 79.69 100 SER A O 1
ATOM 816 N N . HIS A 1 101 ? 0.543 4.201 -9.911 1.00 86.31 101 HIS A N 1
ATOM 817 C CA . HIS A 1 101 ? -0.386 3.580 -8.960 1.00 86.31 101 HIS A CA 1
ATOM 818 C C . HIS A 1 101 ? -1.141 2.424 -9.608 1.00 86.31 101 HIS A C 1
ATOM 820 O O . HIS A 1 101 ? -1.161 1.322 -9.060 1.00 86.31 101 HIS A O 1
ATOM 826 N N . VAL A 1 102 ? -1.695 2.647 -10.804 1.00 85.75 102 VAL A N 1
ATOM 827 C CA . VAL A 1 102 ? -2.369 1.600 -11.581 1.00 85.75 102 VAL A CA 1
ATOM 828 C C . VAL A 1 102 ? -1.417 0.427 -11.777 1.00 85.75 102 VAL A C 1
ATOM 830 O O . VAL A 1 102 ? -1.712 -0.690 -11.357 1.00 85.75 102 VAL A O 1
ATOM 833 N N . ARG A 1 103 ? -0.213 0.678 -12.298 1.00 81.12 103 ARG A N 1
ATOM 834 C CA . ARG A 1 103 ? 0.799 -0.355 -12.520 1.00 81.12 103 ARG A CA 1
ATOM 835 C C . ARG A 1 103 ? 1.205 -1.047 -11.219 1.00 81.12 103 ARG A C 1
ATOM 837 O O . ARG A 1 103 ? 1.409 -2.259 -11.230 1.00 81.12 103 ARG A O 1
ATOM 844 N N . TYR A 1 104 ? 1.269 -0.348 -10.087 1.00 84.56 104 TYR A N 1
ATOM 845 C CA . TYR A 1 104 ? 1.501 -0.988 -8.792 1.00 84.56 104 TYR A CA 1
ATOM 846 C C . TYR A 1 104 ? 0.398 -2.000 -8.450 1.00 84.56 104 TYR A C 1
ATOM 848 O O . TYR A 1 104 ? 0.724 -3.116 -8.051 1.00 84.56 104 TYR A O 1
ATOM 856 N N . ILE A 1 105 ? -0.872 -1.655 -8.671 1.00 86.44 105 ILE A N 1
ATOM 857 C CA . ILE A 1 105 ? -2.031 -2.507 -8.367 1.00 86.44 105 ILE A CA 1
ATOM 858 C C . ILE A 1 105 ? -2.137 -3.699 -9.331 1.00 86.44 105 ILE A C 1
ATOM 860 O O . ILE A 1 105 ? -2.394 -4.813 -8.873 1.00 86.44 105 ILE A O 1
ATOM 864 N N . VAL A 1 106 ? -1.931 -3.478 -10.638 1.00 83.75 106 VAL A N 1
ATOM 865 C CA . VAL A 1 106 ? -2.197 -4.473 -11.702 1.00 83.75 106 VAL A CA 1
ATOM 866 C C . VAL A 1 106 ? -0.968 -5.206 -12.254 1.00 83.75 106 VAL A C 1
ATOM 868 O O . VAL A 1 106 ? -1.075 -5.966 -13.215 1.00 83.75 106 VAL A O 1
ATOM 871 N N . THR A 1 107 ? 0.225 -5.022 -11.685 1.00 76.81 107 THR A N 1
ATOM 872 C CA . THR A 1 107 ? 1.406 -5.807 -12.096 1.00 76.81 107 THR A CA 1
ATOM 873 C C . THR A 1 107 ? 1.980 -6.651 -10.951 1.00 76.81 107 THR A C 1
ATOM 875 O O . THR A 1 107 ? 1.846 -6.272 -9.792 1.00 76.81 107 THR A O 1
ATOM 878 N N . PRO A 1 108 ? 2.666 -7.773 -11.221 1.00 70.81 108 PRO A N 1
ATOM 879 C CA . PRO A 1 108 ? 2.699 -8.469 -12.504 1.00 70.81 108 PRO A CA 1
ATOM 880 C C . PRO A 1 108 ? 1.305 -8.997 -12.874 1.00 70.81 108 PRO A C 1
ATOM 882 O O . PRO A 1 108 ? 0.533 -9.398 -12.006 1.00 70.81 108 PRO A O 1
ATOM 885 N N . MET A 1 109 ? 0.970 -8.978 -14.165 1.00 74.50 109 MET A N 1
ATOM 886 C CA . MET A 1 109 ? -0.238 -9.655 -14.639 1.00 74.50 109 MET A CA 1
ATOM 887 C C . MET A 1 109 ? -0.026 -11.177 -14.597 1.00 74.50 109 MET A C 1
ATOM 889 O O . MET A 1 109 ? 1.095 -11.625 -14.877 1.00 74.50 109 MET A O 1
ATOM 893 N N . PRO A 1 110 ? -1.070 -11.984 -14.323 1.00 69.88 110 PRO A N 1
ATOM 894 C CA . PRO A 1 110 ? -0.957 -13.445 -14.247 1.00 69.88 110 PRO A CA 1
ATOM 895 C C . PRO A 1 110 ? -0.343 -14.064 -15.504 1.00 69.88 110 PRO A C 1
ATOM 897 O O . PRO A 1 110 ? 0.489 -14.966 -15.411 1.00 69.88 110 PRO A O 1
ATOM 900 N N . HIS A 1 111 ? -0.653 -13.497 -16.674 1.00 75.00 111 HIS A N 1
ATOM 901 C CA . HIS A 1 111 ? -0.097 -13.914 -17.960 1.00 75.00 111 HIS A CA 1
ATOM 902 C C . HIS A 1 111 ? 1.442 -13.921 -17.981 1.00 75.00 111 HIS A C 1
ATOM 904 O O . HIS A 1 111 ? 2.049 -14.827 -18.544 1.00 75.00 111 HIS A O 1
ATOM 910 N N . SER A 1 112 ? 2.096 -12.968 -17.309 1.00 69.50 112 SER A N 1
ATOM 911 C CA . SER A 1 112 ? 3.564 -12.909 -17.251 1.00 69.50 112 SER A CA 1
ATOM 912 C C . SER A 1 112 ? 4.193 -14.044 -16.430 1.00 69.50 112 SER A C 1
ATOM 914 O O . SER A 1 112 ? 5.346 -14.401 -16.663 1.00 69.50 112 SER A O 1
ATOM 916 N N . ILE A 1 113 ? 3.454 -14.617 -15.474 1.00 71.81 113 ILE A N 1
ATOM 917 C CA . ILE A 1 113 ? 3.879 -15.793 -14.701 1.00 71.81 113 ILE A CA 1
ATOM 918 C C . ILE A 1 113 ? 3.624 -17.054 -15.526 1.00 71.81 113 ILE A C 1
ATOM 920 O O . ILE A 1 113 ? 4.520 -17.878 -15.665 1.00 71.81 113 ILE A O 1
ATOM 924 N N . ILE A 1 114 ? 2.453 -17.152 -16.163 1.00 77.31 114 ILE A N 1
ATOM 925 C CA . ILE A 1 114 ? 2.101 -18.253 -17.072 1.00 77.31 114 ILE A CA 1
ATOM 926 C C . ILE A 1 114 ? 3.146 -18.382 -18.188 1.00 77.31 114 ILE A C 1
ATOM 928 O O . ILE A 1 114 ? 3.752 -19.438 -18.344 1.00 77.31 114 ILE A O 1
ATOM 932 N N . LYS A 1 115 ? 3.457 -17.288 -18.895 1.00 76.19 115 LYS A N 1
ATOM 933 C CA . LYS A 1 115 ? 4.465 -17.277 -19.966 1.00 76.19 115 LYS A CA 1
ATOM 934 C C . LYS A 1 115 ? 5.844 -17.746 -19.486 1.00 76.19 115 LYS A C 1
ATOM 936 O O . LYS A 1 115 ? 6.555 -18.404 -20.233 1.00 76.19 115 LYS A O 1
ATOM 941 N N . ARG A 1 116 ? 6.212 -17.446 -18.235 1.00 71.31 116 ARG A N 1
ATOM 942 C CA . ARG A 1 116 ? 7.469 -17.900 -17.619 1.00 71.31 116 ARG A CA 1
ATOM 943 C C . ARG A 1 116 ? 7.436 -19.394 -17.296 1.00 71.31 116 ARG A C 1
ATOM 945 O O . ARG A 1 116 ? 8.411 -20.079 -17.580 1.00 71.31 116 ARG A O 1
ATOM 952 N N . MET A 1 117 ? 6.322 -19.898 -16.758 1.00 72.38 117 MET A N 1
ATOM 953 C CA . MET A 1 117 ? 6.138 -21.320 -16.433 1.00 72.38 117 MET A CA 1
ATOM 954 C C . MET A 1 117 ? 6.213 -22.236 -17.659 1.00 72.38 117 MET A C 1
ATOM 956 O O . MET A 1 117 ? 6.701 -23.357 -17.543 1.00 72.38 117 MET A O 1
ATOM 960 N N . PHE A 1 118 ? 5.756 -21.750 -18.815 1.00 77.00 118 PHE A N 1
ATOM 961 C CA . PH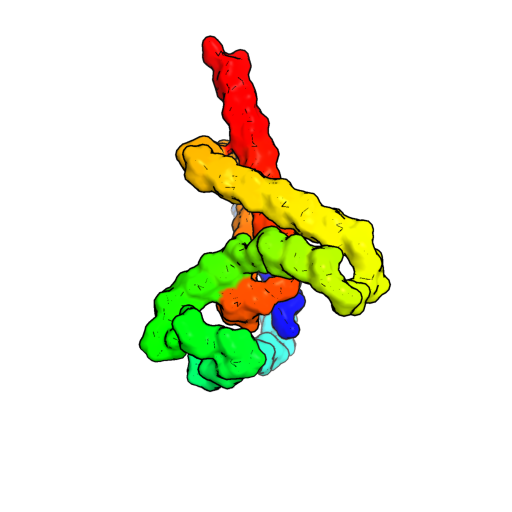E A 1 118 ? 5.774 -22.486 -20.084 1.00 77.00 118 PHE A CA 1
ATOM 962 C C . PHE A 1 118 ? 6.967 -22.138 -20.988 1.00 77.00 118 PHE A C 1
ATOM 964 O O . PHE A 1 118 ? 7.099 -22.704 -22.069 1.00 77.00 118 PHE A O 1
ATOM 971 N N . SER A 1 119 ? 7.849 -21.224 -20.570 1.00 75.19 119 SER A N 1
ATOM 972 C CA . SER A 1 119 ? 9.077 -20.942 -21.318 1.00 75.19 119 SER A CA 1
ATOM 973 C C . SER A 1 119 ? 10.105 -22.060 -21.124 1.00 75.19 119 SER A C 1
ATOM 975 O O . SER A 1 119 ? 10.321 -22.530 -20.006 1.00 75.19 119 SER A O 1
ATOM 977 N N . SER A 1 120 ? 10.768 -22.460 -22.211 1.00 57.53 120 SER A N 1
ATOM 978 C CA . SER A 1 120 ? 11.775 -23.533 -22.247 1.00 57.53 120 SER A CA 1
ATOM 979 C C . SER A 1 120 ? 13.019 -23.257 -21.387 1.00 57.53 120 SER A C 1
ATOM 981 O O . SER A 1 120 ? 13.766 -24.177 -21.074 1.00 57.53 120 SER A O 1
ATOM 983 N N . GLY A 1 121 ? 13.230 -22.008 -20.956 1.00 58.56 121 GLY A N 1
ATOM 984 C CA . GLY A 1 121 ? 14.362 -21.572 -20.134 1.00 58.56 121 GLY A CA 1
ATOM 985 C C . GLY A 1 121 ? 13.973 -21.207 -18.702 1.00 58.56 121 GLY A C 1
ATOM 986 O O . GLY A 1 121 ? 14.247 -20.087 -18.267 1.00 58.56 121 GLY A O 1
ATOM 987 N N . LEU A 1 122 ? 13.316 -22.108 -17.968 1.00 57.16 122 LEU A N 1
ATOM 988 C CA . LEU A 1 122 ? 12.843 -21.855 -16.602 1.00 57.16 122 LEU A CA 1
ATOM 989 C C . LEU A 1 122 ? 14.017 -21.755 -15.600 1.00 57.16 122 LEU A C 1
ATOM 991 O O . LEU A 1 122 ? 14.273 -22.663 -14.820 1.00 57.16 122 LEU A O 1
ATOM 995 N N . LYS A 1 123 ? 14.725 -20.618 -15.600 1.00 53.91 123 LYS A N 1
ATOM 996 C CA . LYS A 1 123 ? 15.786 -20.250 -14.639 1.00 53.91 123 LYS A CA 1
ATOM 997 C C . LYS A 1 123 ? 15.197 -19.711 -13.324 1.00 53.91 123 LYS A C 1
ATOM 999 O O . LYS A 1 123 ? 15.552 -18.629 -12.865 1.00 53.91 123 LYS A O 1
ATOM 1004 N N . SER A 1 124 ? 14.208 -20.403 -12.762 1.00 57.25 124 SER A N 1
ATOM 1005 C CA . SER A 1 124 ? 13.661 -20.076 -11.439 1.00 57.25 124 SER A CA 1
ATOM 1006 C C . SER A 1 124 ? 14.533 -20.743 -10.378 1.00 57.25 124 SER A C 1
ATOM 1008 O O . SER A 1 124 ? 14.575 -21.969 -10.341 1.00 57.25 124 SER A O 1
ATOM 1010 N N . GLU A 1 125 ? 15.175 -19.966 -9.498 1.00 55.38 125 GLU A N 1
ATOM 1011 C CA . GLU A 1 125 ? 15.959 -20.479 -8.352 1.00 55.38 125 GLU A CA 1
ATOM 1012 C C . GLU A 1 125 ? 15.183 -21.485 -7.480 1.00 55.38 125 GLU A C 1
ATOM 1014 O O . GLU A 1 125 ? 15.786 -22.315 -6.812 1.00 55.38 125 GLU A O 1
ATOM 1019 N N . TYR A 1 126 ? 13.845 -21.426 -7.493 1.00 59.78 126 TYR A N 1
ATOM 1020 C CA . TYR A 1 126 ? 12.964 -22.209 -6.620 1.00 59.78 126 TYR A CA 1
ATOM 1021 C C . TYR A 1 126 ? 12.041 -23.178 -7.391 1.00 59.78 126 TYR A C 1
ATOM 1023 O O . TYR A 1 126 ? 11.102 -23.742 -6.824 1.00 59.78 126 TYR A O 1
ATOM 1031 N N . GLY A 1 127 ? 12.295 -23.383 -8.690 1.00 67.62 127 GLY A N 1
ATOM 1032 C CA . GLY A 1 127 ? 11.578 -24.352 -9.525 1.00 67.62 127 GLY A CA 1
ATOM 1033 C C . GLY A 1 127 ? 10.146 -23.949 -9.916 1.00 67.62 127 GLY A C 1
ATOM 1034 O O . GLY A 1 127 ? 9.772 -22.773 -9.886 1.00 67.62 127 GLY A O 1
ATOM 1035 N N . LYS A 1 128 ? 9.343 -24.938 -10.344 1.00 69.88 128 LYS A N 1
ATOM 1036 C CA . LYS A 1 128 ? 7.964 -24.757 -10.855 1.00 69.88 128 LYS A CA 1
ATOM 1037 C C . LYS A 1 128 ? 6.927 -24.556 -9.740 1.00 69.88 128 LYS A C 1
ATOM 1039 O O . LYS A 1 128 ? 6.000 -23.766 -9.902 1.00 69.88 128 LYS A O 1
ATOM 1044 N N . THR A 1 129 ? 7.101 -25.211 -8.592 1.00 68.75 129 THR A N 1
ATOM 1045 C CA . THR A 1 129 ? 6.166 -25.146 -7.452 1.00 68.75 129 THR A CA 1
ATOM 1046 C C . THR A 1 129 ? 6.045 -23.731 -6.884 1.00 68.75 129 THR A C 1
ATOM 1048 O O . THR A 1 129 ? 4.944 -23.265 -6.587 1.00 68.75 129 THR A O 1
ATOM 1051 N N . SER A 1 130 ? 7.157 -22.992 -6.799 1.00 65.81 130 SER A N 1
ATOM 1052 C CA . SER A 1 130 ? 7.139 -21.595 -6.353 1.00 65.81 130 SER A CA 1
ATOM 1053 C C . SER A 1 130 ? 6.392 -20.675 -7.320 1.00 65.81 130 SER A C 1
ATOM 1055 O O . SER A 1 130 ? 5.727 -19.735 -6.887 1.00 65.81 130 SER A O 1
ATOM 1057 N N . GLU A 1 131 ? 6.487 -20.928 -8.628 1.00 69.75 131 GLU A N 1
ATOM 1058 C CA . GLU A 1 131 ? 5.775 -20.145 -9.644 1.00 69.75 131 GLU A CA 1
ATOM 1059 C C . GLU A 1 131 ? 4.268 -20.442 -9.617 1.00 69.75 131 GLU A C 1
ATOM 1061 O O . GLU A 1 131 ? 3.466 -19.512 -9.715 1.00 69.75 131 GLU A O 1
ATOM 1066 N N . PHE A 1 132 ? 3.872 -21.694 -9.360 1.00 70.81 132 PHE A N 1
ATOM 1067 C CA . PHE A 1 132 ? 2.468 -22.059 -9.148 1.00 70.81 132 PHE A CA 1
ATOM 1068 C C . PHE A 1 132 ? 1.865 -21.354 -7.924 1.00 70.81 132 PHE A C 1
ATOM 1070 O O . PHE A 1 132 ? 0.807 -20.735 -8.026 1.00 70.81 132 PHE A O 1
ATOM 1077 N N . LEU A 1 133 ? 2.561 -21.360 -6.780 1.00 68.19 133 LEU A N 1
ATOM 1078 C CA . LEU A 1 133 ? 2.114 -20.649 -5.574 1.00 68.19 133 LEU A CA 1
ATOM 1079 C C . LEU A 1 133 ? 1.986 -19.137 -5.807 1.00 68.19 133 LEU A C 1
ATOM 1081 O O . LEU A 1 133 ? 1.024 -18.508 -5.352 1.00 68.19 133 LEU A O 1
ATOM 1085 N N . ARG A 1 134 ? 2.930 -18.542 -6.550 1.00 70.25 134 ARG A N 1
ATOM 1086 C CA . ARG A 1 134 ? 2.860 -17.129 -6.947 1.00 70.25 134 ARG A CA 1
ATOM 1087 C C . ARG A 1 134 ? 1.644 -16.858 -7.821 1.00 70.25 134 ARG A C 1
ATOM 1089 O O . ARG A 1 134 ? 0.957 -15.870 -7.568 1.00 70.25 134 ARG A O 1
ATOM 1096 N N . LEU A 1 135 ? 1.367 -17.718 -8.803 1.00 77.06 135 LEU A N 1
ATOM 1097 C CA . LEU A 1 135 ? 0.191 -17.596 -9.661 1.00 77.06 135 LEU A CA 1
ATOM 1098 C C . LEU A 1 135 ? -1.102 -17.710 -8.848 1.00 77.06 135 LEU A C 1
ATOM 1100 O O . LEU A 1 135 ? -1.959 -16.840 -8.969 1.00 77.06 135 LEU A O 1
ATOM 1104 N N . TYR A 1 136 ? -1.218 -18.720 -7.983 1.00 71.44 136 TYR A N 1
ATOM 1105 C CA . TYR A 1 136 ? -2.379 -18.907 -7.111 1.00 71.44 136 TYR A CA 1
ATOM 1106 C C . TYR A 1 136 ? -2.642 -17.666 -6.249 1.00 71.44 136 TYR A C 1
ATOM 1108 O O . TYR A 1 136 ? -3.741 -17.114 -6.258 1.00 71.44 136 TYR A O 1
ATOM 1116 N N . THR A 1 137 ? -1.606 -17.160 -5.575 1.00 72.62 137 THR A N 1
ATOM 1117 C CA . THR A 1 137 ? -1.707 -15.961 -4.728 1.00 72.62 137 THR A CA 1
ATOM 1118 C C . THR A 1 137 ? -2.165 -14.744 -5.532 1.00 72.62 137 THR A C 1
ATOM 1120 O O . THR A 1 137 ? -2.977 -13.944 -5.068 1.00 72.62 137 THR A O 1
ATOM 1123 N N . LEU A 1 138 ? -1.664 -14.612 -6.761 1.00 76.56 138 LEU A N 1
ATOM 1124 C CA . LEU A 1 138 ? -2.015 -13.523 -7.658 1.00 76.56 138 LEU A CA 1
ATOM 1125 C C . LEU A 1 138 ? -3.477 -13.623 -8.134 1.00 76.56 138 LEU A C 1
ATOM 1127 O O . LEU A 1 138 ? -4.171 -12.609 -8.156 1.00 76.56 138 LEU A O 1
ATOM 1131 N N . ILE A 1 139 ? -3.961 -14.828 -8.457 1.00 80.31 139 ILE A N 1
ATOM 1132 C CA . ILE A 1 139 ? -5.363 -15.082 -8.828 1.00 80.31 139 ILE A CA 1
ATOM 1133 C C . ILE A 1 139 ? -6.294 -14.718 -7.669 1.00 80.31 139 ILE A C 1
ATOM 1135 O O . ILE A 1 139 ? -7.251 -13.972 -7.868 1.00 80.31 139 ILE A O 1
ATOM 1139 N N . VAL A 1 140 ? -5.990 -15.184 -6.453 1.00 79.44 140 VAL A N 1
ATOM 1140 C CA . VAL A 1 140 ? -6.781 -14.874 -5.250 1.00 79.44 140 VAL A CA 1
ATOM 1141 C C . VAL A 1 140 ? -6.827 -13.366 -5.001 1.00 79.44 140 VAL A C 1
ATOM 1143 O O . VAL A 1 140 ? -7.895 -12.813 -4.736 1.00 79.44 140 VAL A O 1
ATOM 1146 N N . TYR A 1 141 ? -5.687 -12.685 -5.129 1.00 81.88 141 TYR A N 1
ATOM 1147 C CA . TYR A 1 141 ? -5.609 -11.233 -5.001 1.00 81.88 141 TYR A CA 1
ATOM 1148 C C . TYR A 1 141 ? -6.496 -10.510 -6.026 1.00 81.88 141 TYR A C 1
ATOM 1150 O O . TYR A 1 141 ? -7.289 -9.655 -5.631 1.00 81.88 141 TYR A O 1
ATOM 1158 N N . TYR A 1 142 ? -6.412 -10.856 -7.317 1.00 85.31 142 TYR A N 1
ATOM 1159 C CA . TYR A 1 142 ? -7.237 -10.212 -8.346 1.00 85.31 142 TYR A CA 1
ATOM 1160 C C . TYR A 1 142 ? -8.722 -10.503 -8.169 1.00 85.31 142 TYR A C 1
ATOM 1162 O O . TYR A 1 142 ? -9.536 -9.596 -8.328 1.00 85.31 142 TYR A O 1
ATOM 1170 N N . PHE A 1 143 ? -9.079 -11.730 -7.787 1.00 85.50 143 PHE A N 1
ATOM 1171 C CA . PHE A 1 143 ? -10.456 -12.075 -7.459 1.00 85.50 143 PHE A CA 1
ATOM 1172 C C . PHE A 1 143 ? -10.993 -11.190 -6.325 1.00 85.50 143 PHE A C 1
ATOM 1174 O O . PHE A 1 143 ? -12.047 -10.571 -6.471 1.00 85.50 143 PHE A O 1
ATOM 1181 N N . ALA A 1 144 ? -10.248 -11.073 -5.220 1.00 81.00 144 ALA A N 1
ATOM 1182 C CA . ALA A 1 144 ? -10.631 -10.230 -4.091 1.00 81.00 144 ALA A CA 1
ATOM 1183 C C . ALA A 1 144 ? -10.728 -8.748 -4.489 1.00 81.00 144 ALA A C 1
ATOM 1185 O O . ALA A 1 144 ? -11.685 -8.073 -4.111 1.00 81.00 144 ALA A O 1
ATOM 1186 N N . LEU A 1 145 ? -9.778 -8.254 -5.288 1.00 89.38 145 LEU A N 1
ATOM 1187 C CA . LEU A 1 145 ? -9.761 -6.878 -5.779 1.00 89.38 145 LEU A CA 1
ATOM 1188 C C . LEU A 1 145 ? -10.997 -6.569 -6.637 1.00 89.38 145 LEU A C 1
ATOM 1190 O O . LEU A 1 145 ? -11.720 -5.619 -6.342 1.00 89.38 145 LEU A O 1
ATOM 1194 N N . VAL A 1 146 ? -11.278 -7.387 -7.656 1.00 89.69 146 VAL A N 1
ATOM 1195 C CA . VAL A 1 146 ? -12.453 -7.227 -8.532 1.00 89.69 146 VAL A CA 1
ATOM 1196 C C . VAL A 1 146 ? -13.743 -7.317 -7.721 1.00 89.69 146 VAL A C 1
ATOM 1198 O O . VAL A 1 146 ? -14.636 -6.484 -7.879 1.00 89.69 146 VAL A O 1
ATOM 1201 N N . TRP A 1 147 ? -13.831 -8.272 -6.793 1.00 89.75 147 TRP A N 1
ATOM 1202 C CA . TRP A 1 147 ? -14.998 -8.409 -5.928 1.00 89.75 147 TRP A CA 1
ATOM 1203 C C . TRP A 1 147 ? -15.238 -7.155 -5.077 1.00 89.75 147 TRP A C 1
ATOM 1205 O O . TRP A 1 147 ? -16.379 -6.700 -4.970 1.00 89.75 147 TRP A O 1
ATOM 1215 N N . LEU A 1 148 ? -14.185 -6.573 -4.491 1.00 89.94 148 LEU A N 1
ATOM 1216 C CA . LEU A 1 148 ? -14.281 -5.339 -3.706 1.00 89.94 148 LEU A CA 1
ATOM 1217 C C . LEU A 1 148 ? -14.718 -4.147 -4.559 1.00 89.94 148 LEU A C 1
ATOM 1219 O O . LEU A 1 148 ? -15.546 -3.365 -4.097 1.00 89.94 148 LEU A O 1
ATOM 1223 N N . LEU A 1 149 ? -14.218 -4.037 -5.794 1.00 92.19 149 LEU A N 1
ATOM 1224 C CA . LEU A 1 149 ? -14.617 -2.984 -6.734 1.00 92.19 149 LEU A CA 1
ATOM 1225 C C . LEU A 1 149 ? -16.111 -3.073 -7.072 1.00 92.19 149 LEU A C 1
ATOM 1227 O O . LEU A 1 149 ? -16.827 -2.081 -6.954 1.00 92.19 149 LEU A O 1
ATOM 1231 N N . ILE A 1 150 ? -16.612 -4.271 -7.382 1.00 92.19 150 ILE A N 1
ATOM 1232 C CA . ILE A 1 150 ? -18.045 -4.502 -7.636 1.00 92.19 150 ILE A CA 1
ATOM 1233 C C . ILE A 1 150 ? -18.885 -4.191 -6.382 1.00 92.19 150 ILE A C 1
ATOM 1235 O O . ILE A 1 150 ? -20.011 -3.706 -6.470 1.00 92.19 150 ILE A O 1
ATOM 1239 N N . ASN A 1 151 ? -18.338 -4.436 -5.188 1.00 90.06 151 ASN A N 1
ATOM 1240 C CA . ASN A 1 151 ? -19.031 -4.258 -3.911 1.00 90.06 151 ASN A CA 1
ATOM 1241 C C . ASN A 1 151 ? -18.647 -2.965 -3.172 1.00 90.06 151 ASN A C 1
ATOM 1243 O O . ASN A 1 151 ? -18.836 -2.893 -1.953 1.00 90.06 151 ASN A O 1
ATOM 1247 N N . ILE A 1 152 ? -18.173 -1.927 -3.871 1.00 93.00 152 ILE A N 1
ATOM 1248 C CA . ILE A 1 152 ? -17.574 -0.733 -3.248 1.00 93.00 152 ILE A CA 1
ATOM 1249 C C . ILE A 1 152 ? -18.472 -0.075 -2.187 1.00 93.00 152 ILE A C 1
ATOM 1251 O O . ILE A 1 152 ? -18.005 0.285 -1.108 1.00 93.00 152 ILE A O 1
ATOM 1255 N N . LYS A 1 153 ? -19.795 -0.027 -2.414 1.00 91.38 153 LYS A N 1
ATOM 1256 C CA . LYS A 1 153 ? -20.768 0.504 -1.438 1.00 91.38 153 LYS A CA 1
ATOM 1257 C C . LYS A 1 153 ? -20.744 -0.264 -0.109 1.00 91.38 153 LYS A C 1
ATOM 1259 O O . LYS A 1 153 ? -20.880 0.331 0.956 1.00 91.38 153 LYS A O 1
ATOM 1264 N N . SER A 1 154 ? -20.582 -1.588 -0.153 1.00 90.50 154 SER A N 1
ATOM 1265 C CA . SER A 1 154 ? -20.455 -2.418 1.055 1.00 90.50 154 SER A CA 1
ATOM 1266 C C . SER A 1 154 ? -19.095 -2.251 1.720 1.00 90.50 154 SER A C 1
ATOM 1268 O O . SER A 1 154 ? -19.032 -2.252 2.946 1.00 90.50 154 SER A O 1
ATOM 1270 N N . VAL A 1 155 ? -18.031 -2.058 0.938 1.00 92.38 155 VAL A N 1
ATOM 1271 C CA . VAL A 1 155 ? -16.683 -1.799 1.463 1.00 92.38 155 VAL A CA 1
ATOM 1272 C C . VAL A 1 155 ? -16.667 -0.511 2.280 1.00 92.38 155 VAL A C 1
ATOM 1274 O O . VAL A 1 155 ? -16.252 -0.534 3.433 1.00 92.38 155 VAL A O 1
ATOM 1277 N N . VAL A 1 156 ? -17.208 0.585 1.738 1.00 92.62 156 VAL A N 1
ATOM 1278 C CA . VAL A 1 156 ? -17.272 1.881 2.439 1.00 92.62 156 VAL A CA 1
ATOM 1279 C C . VAL A 1 156 ? -18.049 1.766 3.753 1.00 92.62 156 VAL A C 1
ATOM 1281 O O . VAL A 1 156 ? -17.570 2.211 4.793 1.00 92.62 156 VAL A O 1
ATOM 1284 N N . ARG A 1 157 ? -19.212 1.098 3.743 1.00 90.81 157 ARG A N 1
ATOM 1285 C CA . ARG A 1 157 ? -19.996 0.850 4.968 1.00 90.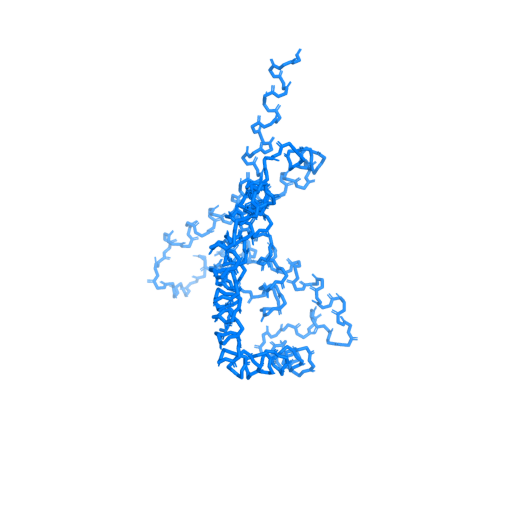81 157 ARG A CA 1
ATOM 1286 C C . ARG A 1 157 ? -19.238 -0.006 5.981 1.00 90.81 157 ARG A C 1
ATOM 1288 O O . ARG A 1 157 ? -19.269 0.294 7.169 1.00 90.81 157 ARG A O 1
ATOM 1295 N N . THR A 1 158 ? -18.547 -1.043 5.506 1.00 91.38 158 THR A N 1
ATOM 1296 C CA . THR A 1 158 ? -17.733 -1.922 6.354 1.00 91.38 158 THR A CA 1
ATOM 1297 C C . THR A 1 158 ? -16.632 -1.119 7.025 1.00 91.38 158 THR A C 1
ATOM 1299 O O . THR A 1 158 ? -16.532 -1.161 8.243 1.00 91.38 158 THR A O 1
ATOM 1302 N N . ILE A 1 159 ? -15.870 -0.325 6.263 1.00 91.31 159 ILE A N 1
ATOM 1303 C CA . ILE A 1 159 ? -14.830 0.555 6.808 1.00 91.31 159 ILE A CA 1
ATOM 1304 C C . ILE A 1 159 ? -15.432 1.512 7.835 1.00 91.31 159 ILE A C 1
ATOM 1306 O O . ILE A 1 159 ? -14.861 1.664 8.907 1.00 91.31 159 ILE A O 1
ATOM 1310 N N . GLY A 1 160 ? -16.600 2.102 7.558 1.00 88.81 160 GLY A N 1
ATOM 1311 C CA . GLY A 1 160 ? -17.316 2.961 8.504 1.00 88.81 160 GLY A CA 1
ATOM 1312 C C . GLY A 1 160 ? -17.590 2.285 9.852 1.00 88.81 160 GLY A C 1
ATOM 1313 O O . GLY A 1 160 ? -17.352 2.901 10.891 1.00 88.81 160 GLY A O 1
ATOM 1314 N N . ALA A 1 161 ? -17.989 1.011 9.830 1.00 89.19 161 ALA A N 1
ATOM 1315 C CA . ALA A 1 161 ? -18.317 0.213 11.012 1.00 89.19 161 ALA A CA 1
ATOM 1316 C C . ALA A 1 161 ? -17.099 -0.320 11.795 1.00 89.19 161 ALA A C 1
ATOM 1318 O O . ALA A 1 161 ? -17.265 -0.810 12.910 1.00 89.19 161 ALA A O 1
ATOM 1319 N N . LEU A 1 162 ? -15.884 -0.250 11.242 1.00 89.56 162 LEU A N 1
ATOM 1320 C CA . LEU A 1 162 ? -14.681 -0.725 11.933 1.00 89.56 162 LEU A CA 1
ATOM 1321 C C . LEU A 1 162 ? -14.289 0.189 13.104 1.00 89.56 162 LEU A C 1
ATOM 1323 O O . LEU A 1 162 ? -14.456 1.415 13.060 1.00 89.56 162 LEU A O 1
ATOM 1327 N N . GLY A 1 163 ? -13.688 -0.416 14.129 1.00 87.19 163 GLY A N 1
ATOM 1328 C CA . GLY A 1 163 ? -13.091 0.307 15.249 1.00 87.19 163 GLY A CA 1
ATOM 1329 C C . GLY A 1 163 ? -11.871 1.130 14.823 1.00 87.19 163 GLY A C 1
ATOM 1330 O O . GLY A 1 163 ? -11.265 0.888 13.776 1.00 87.19 163 GLY A O 1
ATOM 1331 N N . PHE A 1 164 ? -11.478 2.099 15.653 1.00 84.44 164 PHE A N 1
ATOM 1332 C CA . PHE A 1 164 ? -10.352 2.997 15.366 1.00 84.44 164 PHE A CA 1
ATOM 1333 C C . PHE A 1 164 ? -9.046 2.242 15.066 1.00 84.44 164 PHE A C 1
ATOM 1335 O O . PHE A 1 164 ? -8.400 2.508 14.057 1.00 84.44 164 PHE A O 1
ATOM 1342 N N . GLN A 1 165 ? -8.702 1.242 15.884 1.00 83.31 165 GLN A N 1
ATOM 1343 C CA . GLN A 1 165 ? -7.486 0.436 15.708 1.00 83.31 165 GLN A CA 1
ATOM 1344 C C . GLN A 1 165 ? -7.459 -0.294 14.355 1.00 83.31 165 GLN A C 1
ATOM 1346 O O . GLN A 1 165 ? -6.449 -0.293 13.656 1.00 83.31 165 GLN A O 1
ATOM 1351 N N . GLN A 1 166 ? -8.591 -0.868 13.940 1.00 86.12 166 GLN A N 1
ATOM 1352 C CA . GLN A 1 166 ? -8.713 -1.567 12.657 1.00 86.12 166 GLN A CA 1
ATOM 1353 C C . GLN A 1 166 ? -8.565 -0.592 11.484 1.00 86.12 166 GLN A C 1
ATOM 1355 O O . GLN A 1 166 ? -7.842 -0.880 10.534 1.00 86.12 166 GLN A O 1
ATOM 1360 N N . LYS A 1 167 ? -9.196 0.587 11.569 1.00 85.62 167 LYS A N 1
ATOM 1361 C CA . LYS A 1 167 ? -9.041 1.661 10.576 1.00 85.62 167 LYS A CA 1
ATOM 1362 C C . LYS A 1 167 ? -7.587 2.122 10.466 1.00 85.62 167 LYS A C 1
ATOM 1364 O O . LYS A 1 167 ? -7.101 2.290 9.353 1.00 85.62 167 LYS A O 1
ATOM 1369 N N . ALA A 1 168 ? -6.887 2.266 11.592 1.00 82.50 168 ALA A N 1
ATOM 1370 C CA . ALA A 1 168 ? -5.477 2.646 11.616 1.00 82.50 168 ALA A CA 1
ATOM 1371 C C . ALA A 1 168 ? -4.588 1.607 10.910 1.00 82.50 168 ALA A C 1
ATOM 1373 O O . ALA A 1 168 ? -3.745 1.982 10.100 1.00 82.50 168 ALA A O 1
ATOM 1374 N N . ILE A 1 169 ? -4.823 0.308 11.136 1.00 86.69 169 ILE A N 1
ATOM 1375 C CA . ILE A 1 169 ? -4.099 -0.770 10.437 1.00 86.69 169 ILE A CA 1
ATOM 1376 C C . ILE A 1 169 ? -4.377 -0.733 8.929 1.00 86.69 169 ILE A C 1
ATOM 1378 O O . ILE A 1 169 ? -3.447 -0.836 8.129 1.00 86.69 169 ILE A O 1
ATOM 1382 N N . LEU A 1 170 ? -5.640 -0.563 8.521 1.00 89.00 170 LEU A N 1
ATOM 1383 C CA . LEU A 1 170 ? -5.993 -0.468 7.101 1.00 89.00 170 LEU A CA 1
ATOM 1384 C C . LEU A 1 170 ? -5.344 0.752 6.439 1.00 89.00 170 LEU A C 1
ATOM 1386 O O . LEU A 1 170 ? -4.816 0.637 5.336 1.00 89.00 170 LEU A O 1
ATOM 1390 N N . LEU A 1 171 ? -5.338 1.899 7.120 1.00 87.62 171 LEU A N 1
ATOM 1391 C CA . LEU A 1 171 ? -4.678 3.109 6.639 1.00 87.62 171 LEU A CA 1
ATOM 1392 C C . LEU A 1 171 ? -3.164 2.909 6.523 1.00 87.62 171 LEU A C 1
ATOM 1394 O O . LEU A 1 171 ? -2.570 3.306 5.522 1.00 87.62 171 LEU A O 1
ATOM 1398 N N . TRP A 1 172 ? -2.552 2.252 7.511 1.00 85.62 172 TRP A N 1
ATOM 1399 C CA . TRP A 1 172 ? -1.133 1.919 7.483 1.00 85.62 172 TRP A CA 1
ATOM 1400 C C . TRP A 1 172 ? -0.793 1.051 6.274 1.00 85.62 172 TRP A C 1
ATOM 1402 O O . TRP A 1 172 ? 0.108 1.408 5.524 1.00 85.62 172 TRP A O 1
ATOM 1412 N N . LEU A 1 173 ? -1.546 -0.026 6.020 1.00 86.88 173 LEU A N 1
ATOM 1413 C CA . LEU A 1 173 ? -1.344 -0.871 4.839 1.00 86.88 173 LEU A CA 1
ATOM 1414 C C . LEU A 1 173 ? -1.595 -0.104 3.530 1.00 86.88 173 LEU A C 1
ATOM 1416 O O . LEU A 1 173 ? -0.879 -0.304 2.549 1.00 86.88 173 LEU A O 1
ATOM 1420 N N . PHE A 1 174 ? -2.585 0.792 3.507 1.00 87.69 174 PHE A N 1
ATOM 1421 C CA . PHE A 1 174 ? -2.900 1.615 2.340 1.00 87.69 174 PHE A CA 1
ATOM 1422 C C . PHE A 1 174 ? -1.795 2.623 2.012 1.00 87.69 174 PHE A C 1
ATOM 1424 O O . PHE A 1 174 ? -1.510 2.842 0.837 1.00 87.69 174 PHE A O 1
ATOM 1431 N N . ALA A 1 175 ? -1.104 3.173 3.015 1.00 84.69 175 ALA A N 1
ATOM 1432 C CA . ALA A 1 175 ? -0.015 4.132 2.819 1.00 84.69 175 ALA A CA 1
ATOM 1433 C C . ALA A 1 175 ? 1.147 3.573 1.974 1.00 84.69 175 ALA A C 1
ATOM 1435 O O . ALA A 1 175 ? 1.890 4.332 1.352 1.00 84.69 175 ALA A O 1
ATOM 1436 N N . PHE A 1 176 ? 1.282 2.247 1.877 1.00 82.94 176 PHE A N 1
ATOM 1437 C CA . PHE A 1 176 ? 2.283 1.604 1.024 1.00 82.94 176 PHE A CA 1
ATOM 1438 C C . PHE A 1 176 ? 2.015 1.827 -0.463 1.00 82.94 176 PHE A C 1
ATOM 1440 O O . PHE A 1 176 ? 2.965 1.856 -1.246 1.00 82.94 176 PHE A O 1
ATOM 1447 N N . LEU A 1 177 ? 0.752 2.012 -0.854 1.00 84.25 177 LEU A N 1
ATOM 1448 C CA . LEU A 1 177 ? 0.371 2.239 -2.240 1.00 84.25 177 LEU A CA 1
ATOM 1449 C C . LEU A 1 177 ? 1.072 3.483 -2.815 1.00 84.25 177 LEU A C 1
ATOM 1451 O O . LEU A 1 177 ? 1.871 3.304 -3.735 1.00 84.25 177 LEU A O 1
ATOM 1455 N N . PRO A 1 178 ? 0.866 4.713 -2.303 1.00 77.75 178 PRO A N 1
ATOM 1456 C CA . PRO A 1 178 ? 1.511 5.900 -2.868 1.00 77.75 178 PRO A CA 1
ATOM 1457 C C . PRO A 1 178 ? 3.032 5.873 -2.718 1.00 77.75 178 PRO A C 1
ATOM 1459 O O . PRO A 1 178 ? 3.759 6.250 -3.632 1.00 77.75 178 PRO A O 1
ATOM 1462 N N . ILE A 1 179 ? 3.529 5.346 -1.601 1.00 77.94 179 ILE A N 1
ATOM 1463 C CA . ILE A 1 179 ? 4.960 5.306 -1.307 1.00 77.94 179 ILE A CA 1
ATOM 1464 C C . ILE A 1 179 ? 5.711 4.417 -2.313 1.00 77.94 179 ILE A C 1
ATOM 1466 O O . ILE A 1 179 ? 6.695 4.844 -2.919 1.00 77.94 179 ILE A O 1
ATOM 1470 N N . TYR A 1 180 ? 5.263 3.173 -2.503 1.00 75.94 180 TYR A N 1
ATOM 1471 C CA . TYR A 1 180 ? 5.972 2.216 -3.353 1.00 75.94 180 TYR A CA 1
ATOM 1472 C C . TYR A 1 180 ? 5.592 2.322 -4.829 1.00 75.94 180 TYR A C 1
ATOM 1474 O O . TYR A 1 180 ? 6.421 1.979 -5.675 1.00 75.94 180 TYR A O 1
ATOM 1482 N N . SER A 1 181 ? 4.382 2.784 -5.158 1.00 76.69 181 SER A N 1
ATOM 1483 C CA . SER A 1 181 ? 4.002 3.033 -6.553 1.00 76.69 181 SER A CA 1
ATOM 1484 C C . SER A 1 181 ? 4.868 4.123 -7.170 1.00 76.69 181 SER A C 1
ATOM 1486 O O . SER A 1 181 ? 5.461 3.878 -8.217 1.00 76.69 181 SER A O 1
ATOM 1488 N N . ILE A 1 182 ? 5.048 5.252 -6.481 1.00 74.56 182 ILE A N 1
ATOM 1489 C CA . ILE A 1 182 ? 5.865 6.366 -6.966 1.00 74.56 182 ILE A CA 1
ATOM 1490 C C . ILE A 1 182 ? 7.348 5.985 -6.938 1.00 74.56 182 ILE A C 1
ATOM 1492 O O . ILE A 1 182 ? 8.032 6.102 -7.951 1.00 74.56 182 ILE A O 1
ATOM 1496 N N . ALA A 1 183 ? 7.850 5.444 -5.821 1.00 69.75 183 ALA A N 1
ATOM 1497 C CA . ALA A 1 183 ? 9.277 5.134 -5.682 1.00 69.75 183 ALA A CA 1
ATOM 1498 C C . ALA A 1 183 ? 9.789 4.066 -6.670 1.00 69.75 183 ALA A C 1
ATOM 1500 O O . ALA A 1 183 ? 10.985 4.020 -6.976 1.00 69.75 183 ALA A O 1
ATOM 1501 N N . HIS A 1 184 ? 8.902 3.191 -7.155 1.00 70.75 184 HIS A N 1
ATOM 1502 C CA . HIS A 1 184 ? 9.240 2.115 -8.088 1.00 70.75 184 HIS A CA 1
ATOM 1503 C C . HIS A 1 184 ? 8.473 2.172 -9.410 1.00 70.75 184 HIS A C 1
ATOM 1505 O O . HIS A 1 184 ? 8.514 1.186 -10.153 1.00 70.75 184 HIS A O 1
ATOM 1511 N N . PHE A 1 185 ? 7.815 3.288 -9.731 1.00 68.25 185 PHE A N 1
ATOM 1512 C CA . PHE A 1 185 ? 7.092 3.484 -10.995 1.00 68.25 185 PHE A CA 1
ATOM 1513 C C . PHE A 1 185 ? 6.042 2.398 -11.273 1.00 68.25 185 PHE A C 1
ATOM 1515 O O . PHE A 1 185 ? 5.876 1.933 -12.399 1.00 68.25 185 PHE A O 1
ATOM 1522 N N . GLY A 1 186 ? 5.427 1.869 -10.216 1.00 61.66 186 GLY A N 1
ATOM 1523 C CA . GLY A 1 186 ? 4.520 0.720 -10.253 1.00 61.66 186 GLY A CA 1
ATOM 1524 C C . GLY A 1 186 ? 5.153 -0.638 -10.592 1.00 61.66 186 GLY A C 1
ATOM 1525 O O . GLY A 1 186 ? 4.565 -1.681 -10.296 1.00 61.66 186 GLY A O 1
ATOM 1526 N N . GLY A 1 187 ? 6.374 -0.651 -11.133 1.00 60.88 187 GLY A N 1
ATOM 1527 C CA . GLY A 1 187 ? 7.200 -1.832 -11.394 1.00 60.88 187 GLY A CA 1
ATOM 1528 C C . GLY A 1 187 ? 7.990 -2.270 -10.161 1.00 60.88 187 GLY A C 1
ATOM 1529 O O . GLY A 1 187 ? 9.221 -2.330 -10.192 1.00 60.88 187 GLY A O 1
ATOM 1530 N N . SER A 1 188 ? 7.298 -2.510 -9.048 1.00 61.69 188 SER A N 1
ATOM 1531 C CA . SER A 1 188 ? 7.902 -3.029 -7.820 1.00 61.69 188 SER A CA 1
ATOM 1532 C C . SER A 1 188 ? 7.857 -4.560 -7.774 1.00 61.69 188 SER A C 1
ATOM 1534 O O . SER A 1 188 ? 6.930 -5.194 -8.283 1.00 61.69 188 SER A O 1
ATOM 1536 N N . HIS A 1 189 ? 8.869 -5.170 -7.148 1.00 66.62 189 HIS A N 1
ATOM 1537 C CA . HIS A 1 189 ? 8.876 -6.607 -6.863 1.00 66.62 189 HIS A CA 1
ATOM 1538 C C . HIS A 1 189 ? 7.649 -7.005 -6.032 1.00 66.62 189 HIS A C 1
ATOM 1540 O O . HIS A 1 189 ? 7.217 -6.247 -5.165 1.00 66.62 189 HIS A O 1
ATOM 1546 N N . GLN A 1 190 ? 7.145 -8.229 -6.226 1.00 66.56 190 GLN A N 1
ATOM 1547 C CA . GLN A 1 190 ? 5.948 -8.752 -5.547 1.00 66.56 190 GLN A CA 1
ATOM 1548 C C . GLN A 1 190 ? 6.006 -8.599 -4.014 1.00 66.56 190 GLN A C 1
ATOM 1550 O O . GLN A 1 190 ? 5.004 -8.274 -3.386 1.00 66.56 190 GLN A O 1
ATOM 1555 N N . ARG A 1 191 ? 7.200 -8.712 -3.413 1.00 69.94 191 ARG A N 1
ATOM 1556 C CA . ARG A 1 191 ? 7.426 -8.516 -1.967 1.00 69.94 191 ARG A CA 1
ATOM 1557 C C . ARG A 1 191 ? 7.034 -7.119 -1.470 1.00 69.94 191 ARG A C 1
ATOM 1559 O O . ARG A 1 191 ? 6.562 -6.979 -0.351 1.00 69.94 191 ARG A O 1
ATOM 1566 N N . LEU A 1 192 ? 7.200 -6.092 -2.302 1.00 73.31 192 LEU A N 1
ATOM 1567 C CA . LEU A 1 192 ? 6.848 -4.707 -1.971 1.00 73.31 192 LEU A CA 1
ATOM 1568 C C . LEU A 1 192 ? 5.345 -4.431 -2.113 1.00 73.31 192 LEU A C 1
ATOM 1570 O O . LEU A 1 192 ? 4.886 -3.366 -1.709 1.00 73.31 192 LEU A O 1
ATOM 1574 N N . LYS A 1 193 ? 4.592 -5.375 -2.693 1.00 80.06 193 LYS A N 1
ATOM 1575 C CA . LYS A 1 193 ? 3.135 -5.316 -2.874 1.00 80.06 193 LYS A CA 1
ATOM 1576 C C . LYS A 1 193 ? 2.372 -6.058 -1.782 1.00 80.06 193 LYS A C 1
ATOM 1578 O O . LYS A 1 193 ? 1.180 -5.820 -1.628 1.00 80.06 193 LYS A O 1
ATOM 1583 N N . LEU A 1 194 ? 3.053 -6.899 -0.998 1.00 80.06 194 LEU A N 1
ATOM 1584 C CA . LEU A 1 194 ? 2.443 -7.698 0.070 1.00 80.06 194 LEU A CA 1
ATOM 1585 C C . LEU A 1 194 ? 1.564 -6.877 1.029 1.00 80.06 194 LEU A C 1
ATOM 1587 O O . LEU A 1 194 ? 0.444 -7.310 1.278 1.00 80.06 194 LEU A O 1
ATOM 1591 N N . PRO A 1 195 ? 1.973 -5.688 1.514 1.00 85.94 195 PRO A N 1
ATOM 1592 C CA . PRO A 1 195 ? 1.125 -4.896 2.410 1.00 85.94 195 PRO A CA 1
ATOM 1593 C C . PRO A 1 195 ? -0.201 -4.483 1.759 1.00 85.94 195 PRO A C 1
ATOM 1595 O O . PRO A 1 195 ? -1.264 -4.605 2.363 1.00 85.94 195 PRO A O 1
ATOM 1598 N N . PHE A 1 196 ? -0.166 -4.087 0.486 1.00 87.69 196 PHE A N 1
ATOM 1599 C CA . PHE A 1 196 ? -1.378 -3.757 -0.261 1.00 87.69 196 PHE A CA 1
ATOM 1600 C C . PHE A 1 196 ? -2.229 -4.999 -0.578 1.00 87.69 196 PHE A C 1
ATOM 1602 O O . PHE A 1 196 ? -3.453 -4.955 -0.506 1.00 87.69 196 PHE A O 1
ATOM 1609 N N . GLN A 1 197 ? -1.604 -6.140 -0.874 1.00 84.25 197 GLN A N 1
ATOM 1610 C CA . GLN A 1 197 ? -2.322 -7.405 -1.075 1.00 84.25 197 GLN A CA 1
ATOM 1611 C C . GLN A 1 197 ? -3.026 -7.868 0.209 1.00 84.25 197 GLN A C 1
ATOM 1613 O O . GLN A 1 197 ? -4.172 -8.317 0.158 1.00 84.25 197 GLN A O 1
ATOM 1618 N N . LEU A 1 198 ? -2.379 -7.694 1.365 1.00 86.25 198 LEU A N 1
ATOM 1619 C CA . LEU A 1 198 ? -2.973 -7.946 2.677 1.00 86.25 198 LEU A CA 1
ATOM 1620 C C . LEU A 1 198 ? -4.146 -7.005 2.952 1.00 86.25 198 LEU A C 1
ATOM 1622 O O . LEU A 1 198 ? -5.187 -7.470 3.406 1.00 86.25 198 LEU A O 1
ATOM 1626 N N . LEU A 1 199 ? -4.022 -5.714 2.623 1.00 91.69 199 LEU A N 1
ATOM 1627 C CA . LEU A 1 199 ? -5.132 -4.761 2.724 1.00 91.69 199 LEU A CA 1
ATOM 1628 C C . LEU A 1 199 ? -6.367 -5.258 1.964 1.00 91.69 199 LEU A C 1
ATOM 1630 O O . LEU A 1 199 ? -7.461 -5.305 2.525 1.00 91.69 199 LEU A O 1
ATOM 1634 N N . VAL A 1 200 ? -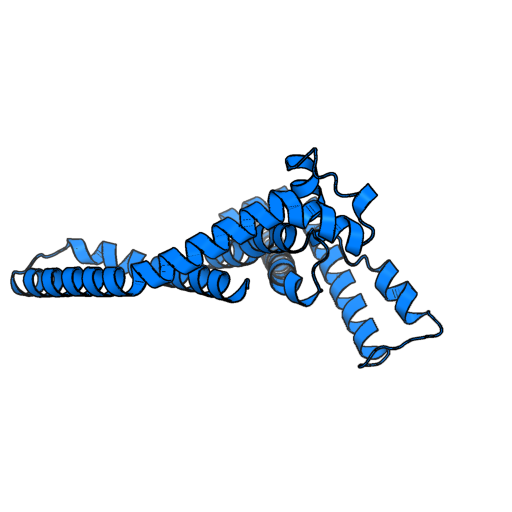6.182 -5.652 0.701 1.00 89.25 200 VAL A N 1
ATOM 1635 C CA . VAL A 1 200 ? -7.254 -6.164 -0.165 1.00 89.25 200 VAL A CA 1
ATOM 1636 C C . VAL A 1 200 ? -7.894 -7.419 0.436 1.00 89.25 200 VAL A C 1
ATOM 1638 O O . VAL A 1 200 ? -9.118 -7.505 0.525 1.00 89.25 200 VAL A O 1
ATOM 1641 N N . LEU A 1 201 ? -7.097 -8.371 0.923 1.00 84.50 201 LEU A N 1
ATOM 1642 C CA . LEU A 1 201 ? -7.611 -9.594 1.549 1.00 84.50 201 LEU A CA 1
ATOM 1643 C C . LEU A 1 201 ? -8.390 -9.319 2.842 1.00 84.50 201 LEU A C 1
ATOM 1645 O O . LEU A 1 201 ? -9.482 -9.857 3.032 1.00 84.50 201 LEU A O 1
ATOM 1649 N N . ILE A 1 202 ? -7.867 -8.458 3.715 1.00 86.38 202 ILE A N 1
ATOM 1650 C CA . ILE A 1 202 ? -8.523 -8.088 4.975 1.00 86.38 202 ILE A CA 1
ATOM 1651 C C . ILE A 1 202 ? -9.861 -7.392 4.690 1.00 86.38 202 ILE A C 1
ATOM 1653 O O . ILE A 1 202 ? -10.883 -7.751 5.281 1.00 86.38 202 ILE A O 1
ATOM 1657 N N . LEU A 1 203 ? -9.884 -6.442 3.748 1.00 90.31 203 LEU A N 1
ATOM 1658 C CA . LEU A 1 203 ? -11.114 -5.767 3.329 1.00 90.31 203 LEU A CA 1
ATOM 1659 C C . LEU A 1 203 ? -12.133 -6.751 2.753 1.00 90.31 203 LEU A C 1
ATOM 1661 O O . LEU A 1 203 ? -13.320 -6.650 3.072 1.00 90.31 203 LEU A O 1
ATOM 1665 N N . PHE A 1 204 ? -11.692 -7.716 1.944 1.00 86.88 204 PHE A N 1
ATOM 1666 C CA . PHE A 1 204 ? -12.555 -8.761 1.396 1.00 86.88 204 PHE A CA 1
ATOM 1667 C C 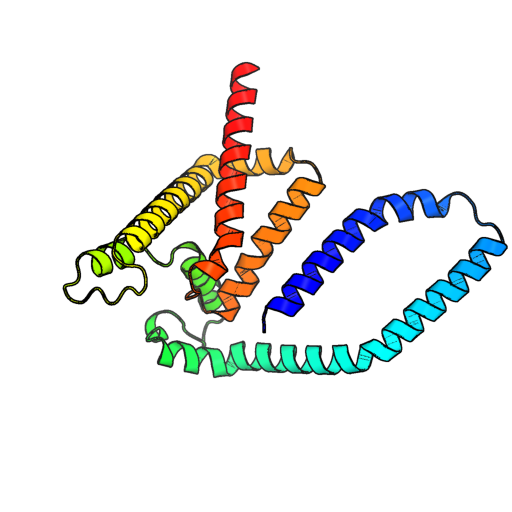. PHE A 1 204 ? -13.212 -9.591 2.507 1.00 86.88 204 PHE A C 1
ATOM 1669 O O . PHE A 1 204 ? -14.439 -9.730 2.530 1.00 86.88 204 PHE A O 1
ATOM 1676 N N . ILE A 1 205 ? -12.425 -10.074 3.473 1.00 85.81 205 ILE A N 1
ATOM 1677 C CA . ILE A 1 205 ? -12.919 -10.876 4.601 1.00 85.81 205 ILE A CA 1
ATOM 1678 C C . ILE A 1 205 ? -13.913 -10.073 5.449 1.00 85.81 205 ILE A C 1
ATOM 1680 O O . ILE A 1 205 ? -15.024 -10.550 5.705 1.00 85.81 205 ILE A O 1
ATOM 1684 N N . TYR A 1 206 ? -13.558 -8.846 5.848 1.00 86.81 206 TYR A N 1
ATOM 1685 C CA . TYR A 1 206 ? -14.442 -8.009 6.661 1.00 86.81 206 TYR A CA 1
ATOM 1686 C C . TYR A 1 206 ? -15.742 -7.672 5.936 1.00 86.81 206 TYR A C 1
ATOM 1688 O O . TYR A 1 206 ? -16.818 -7.811 6.517 1.00 86.81 206 TYR A O 1
ATOM 1696 N N . THR A 1 207 ? -15.667 -7.300 4.657 1.00 89.12 207 THR A N 1
ATOM 1697 C CA . THR A 1 207 ? -16.857 -6.928 3.880 1.00 89.12 207 THR A CA 1
ATOM 1698 C C . THR A 1 207 ? -17.781 -8.129 3.682 1.00 89.12 207 THR A C 1
ATOM 1700 O O . THR A 1 207 ? -19.003 -8.003 3.793 1.00 89.12 207 THR A O 1
ATOM 1703 N N . ARG A 1 208 ? -17.227 -9.326 3.446 1.00 85.62 208 ARG A N 1
ATOM 1704 C CA . ARG A 1 208 ? -18.016 -10.561 3.339 1.00 85.62 208 ARG A CA 1
ATOM 1705 C C . ARG A 1 208 ? -18.698 -10.911 4.663 1.00 85.62 208 ARG A C 1
ATOM 1707 O O . ARG A 1 208 ? -19.889 -11.225 4.656 1.00 85.62 208 ARG A O 1
ATOM 1714 N N . LYS A 1 209 ? -17.979 -10.818 5.790 1.00 84.62 209 LYS A N 1
ATOM 1715 C CA . LYS A 1 209 ? -18.538 -11.050 7.134 1.00 84.62 209 LYS A CA 1
ATOM 1716 C C . LYS A 1 209 ? -19.661 -10.058 7.444 1.00 84.62 209 LYS A C 1
ATOM 1718 O O . LYS A 1 209 ? -20.727 -10.466 7.891 1.00 84.62 209 LYS A O 1
ATOM 1723 N N . PHE A 1 210 ? -19.462 -8.782 7.115 1.00 84.12 210 PHE A N 1
ATOM 1724 C CA . PHE A 1 210 ? -20.469 -7.738 7.288 1.00 84.12 210 PHE A CA 1
ATOM 1725 C C . PHE A 1 210 ? -21.737 -8.006 6.458 1.00 84.12 210 PHE A C 1
ATOM 1727 O O . PHE A 1 210 ? -22.844 -7.958 6.993 1.00 84.12 210 PHE A O 1
ATOM 1734 N N . LYS A 1 211 ? -21.600 -8.370 5.170 1.00 80.75 211 LYS A N 1
ATOM 1735 C CA . LYS A 1 211 ? -22.753 -8.743 4.323 1.00 80.75 211 LYS A CA 1
ATOM 1736 C C . LYS A 1 211 ? -23.494 -9.976 4.853 1.00 80.75 211 LYS A C 1
ATOM 1738 O O . LYS A 1 211 ? -24.718 -9.999 4.771 1.00 80.75 211 LYS A O 1
ATOM 1743 N N . LYS A 1 212 ? -22.784 -10.981 5.386 1.00 82.00 212 LYS A N 1
ATOM 1744 C CA . LYS A 1 212 ? -23.401 -12.183 5.976 1.00 82.00 212 LYS A CA 1
ATOM 1745 C C . LYS A 1 212 ? -24.200 -11.837 7.233 1.00 82.00 212 LYS A C 1
ATOM 1747 O O . LYS A 1 212 ? -25.365 -12.197 7.317 1.00 82.00 212 LYS A O 1
ATOM 1752 N N . ASN A 1 213 ? -23.608 -11.083 8.158 1.00 79.06 213 ASN A N 1
ATOM 1753 C CA . ASN A 1 213 ? -24.284 -10.693 9.396 1.00 79.06 213 ASN A CA 1
ATOM 1754 C C . ASN A 1 213 ? -25.538 -9.856 9.123 1.00 79.06 213 ASN A C 1
ATOM 1756 O O . ASN A 1 213 ? -26.554 -10.073 9.765 1.00 79.06 213 ASN A O 1
ATOM 1760 N N . LYS A 1 214 ? -25.499 -8.955 8.132 1.00 75.50 214 LYS A N 1
ATOM 1761 C CA . LYS A 1 214 ? -26.678 -8.168 7.753 1.00 75.50 214 LYS A CA 1
ATOM 1762 C C . LYS A 1 214 ? -27.816 -9.030 7.194 1.00 75.50 214 LYS A C 1
ATOM 1764 O O . LYS A 1 214 ? -28.961 -8.752 7.508 1.00 75.50 214 LYS A O 1
ATOM 1769 N N . ARG A 1 215 ? -27.506 -10.055 6.391 1.00 71.19 215 ARG A N 1
ATOM 1770 C CA . ARG A 1 215 ? -28.512 -10.988 5.848 1.00 71.19 215 ARG A CA 1
ATOM 1771 C C . ARG A 1 215 ? -29.162 -11.863 6.915 1.00 71.19 215 ARG A C 1
ATOM 1773 O O . ARG A 1 215 ? -30.284 -12.278 6.716 1.00 71.19 215 ARG A O 1
ATOM 1780 N N . ASN A 1 216 ? -28.461 -12.154 8.008 1.00 62.47 216 ASN A N 1
ATOM 1781 C CA . ASN A 1 216 ? -29.018 -12.936 9.115 1.00 62.47 216 ASN A CA 1
ATOM 1782 C C . ASN A 1 216 ? -29.905 -12.096 10.056 1.00 62.47 216 ASN A C 1
ATOM 1784 O O . ASN A 1 216 ? -30.532 -12.657 10.945 1.00 62.47 216 ASN A O 1
ATOM 1788 N N . LEU A 1 217 ? -29.897 -10.767 9.911 1.00 54.88 217 LEU A N 1
ATOM 1789 C CA . LEU A 1 217 ? -30.677 -9.818 10.718 1.00 54.88 217 LEU A CA 1
ATOM 1790 C C . LEU A 1 217 ? -31.929 -9.303 9.984 1.00 54.88 217 LEU A C 1
ATOM 1792 O O . LEU A 1 217 ? -32.664 -8.495 10.544 1.00 54.88 217 LEU A O 1
ATOM 1796 N N . THR A 1 218 ? -32.125 -9.714 8.730 1.00 52.91 218 THR A N 1
ATOM 1797 C CA . THR A 1 218 ? -33.271 -9.395 7.864 1.00 52.91 218 THR A CA 1
ATOM 1798 C C . THR A 1 218 ? -33.999 -10.673 7.525 1.00 52.91 218 THR A C 1
ATOM 1800 O O . THR A 1 218 ? -35.240 -10.662 7.574 1.00 52.91 218 THR A O 1
#

Sequence (218 aa):
MLRPFMLATVWLAMFLLEFGPFIKSFFKKINAKKVLGYSAFVLGLLTVLWIVYPTVQKKVHSYKYNATHLITKGYEERAKLRKADDVIDASNMPKAIFMSHVRYIVTPMPHSIIKRMFSSGLKSEYGKTSEFLRLYTLIVYYFALVWLLINIKSVVRTIGALGFQQKAILLWLFAFLPIYSIAHFGGSHQRLKLPFQLLVLILFIYTRKFKKNKRNLT

Radius of gyration: 23.06 Å; chains: 1; bounding box: 54×46×66 Å

pLDDT: mean 70.32, std 13.83, range [37.25, 93.0]

Foldseek 3Di:
DCVVVLVVLVVVLVCCVVCVVVVVVVPPDDDPVVVVVVVVVVVVVVVVCVVCVVVVVVVVVVVVCVVVCLLPPVQCVVCVVVVNCVPADSVDSVSLLVQLLVLLLCPPPLVVLVCQLPDPPNPDPVPNVVSVVVSVLVVVLVVLVVVCVVVVVLLVVLLVPDDPVVVSLLVSLVVLSSVVSSVPSSPDDVVSCVSVSVSSVVSSVSSVVVVVVVVVVD